Protein AF-A0A7S2KDI3-F1 (afdb_monomer)

Foldseek 3Di:
DDDDDDDPPPPPPPPDDDDDPPDDDDDDDDDDDPDPDPPVPPPPPPDDDDFDFDDQVCCVVCVVLVDDDPDPLSSLLCCFFPGPRDDFDDQPDPPVVRDQPEEAEAQAPVRLCVLLVCLLVCRPAAEYEYAHTFNPCCLPPDVLLVVLLVVLVVVLVCVVCVVVVVDDDDDDDPDPPDDDDDDDPPVDPPPDDDDDPVVVSVVSSSNSSSVCSNCRGPVVSVVSVYRYHYHD

Nearest PDB structures (foldseek):
  1grg-assembly1_A-2  TM=9.080E-01  e=4.996E-05  Homo sapiens
  1k4q-assembly1_A-2  TM=9.058E-01  e=6.021E-05  Homo sapiens
  1ebd-assembly1_B  TM=8.526E-01  e=8.218E-05  Geobacillus stearothermophilus
  5vdn-assembly1_B  TM=8.011E-01  e=9.307E-05  Yersinia pestis KIM10+
  1grt-assembly1_A  TM=7.446E-01  e=4.996E-05  Homo sapiens

Structure (mmCIF, N/CA/C/O backbone):
data_AF-A0A7S2KDI3-F1
#
_entry.id   AF-A0A7S2KDI3-F1
#
loop_
_atom_site.group_PDB
_atom_site.id
_atom_site.type_symbol
_atom_site.label_atom_id
_atom_site.label_alt_id
_atom_site.label_comp_id
_atom_site.label_asym_id
_atom_site.label_entity_id
_atom_site.label_seq_id
_atom_site.pdbx_PDB_ins_code
_atom_site.Cartn_x
_atom_site.Cartn_y
_atom_site.Cartn_z
_atom_site.occupancy
_atom_site.B_iso_or_equiv
_atom_site.auth_seq_id
_atom_site.auth_comp_id
_atom_site.auth_asym_id
_atom_site.auth_atom_id
_atom_site.pdbx_PDB_model_num
ATOM 1 N N . ALA A 1 1 ? 9.907 8.226 -72.924 1.00 36.00 1 ALA A N 1
ATOM 2 C CA . ALA A 1 1 ? 9.644 9.679 -72.857 1.00 36.00 1 ALA A CA 1
ATOM 3 C C . ALA A 1 1 ? 8.153 9.908 -73.103 1.00 36.00 1 ALA A C 1
ATOM 5 O O . ALA A 1 1 ? 7.629 9.186 -73.946 1.00 36.00 1 ALA A O 1
ATOM 6 N N . PRO A 1 2 ? 7.476 10.838 -72.406 1.00 41.31 2 PRO A N 1
ATOM 7 C CA . PRO A 1 2 ? 8.024 11.892 -71.556 1.00 41.31 2 PRO A CA 1
ATOM 8 C C . PRO A 1 2 ? 7.783 11.688 -70.049 1.00 41.31 2 PRO A C 1
ATOM 10 O O . PRO A 1 2 ? 6.982 10.868 -69.612 1.00 41.31 2 PRO A O 1
ATOM 13 N 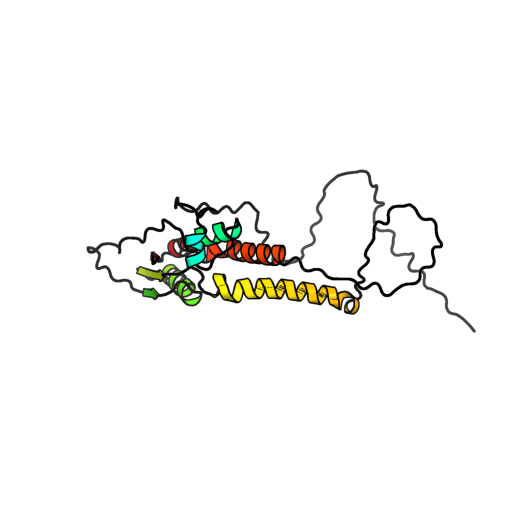N . THR A 1 3 ? 8.576 12.442 -69.301 1.00 39.59 3 THR A N 1
ATOM 14 C CA . THR A 1 3 ? 8.594 12.702 -67.863 1.00 39.59 3 THR A CA 1
ATOM 15 C C . THR A 1 3 ? 7.427 13.603 -67.449 1.00 39.59 3 THR A C 1
ATOM 17 O O . THR A 1 3 ? 7.040 14.485 -68.213 1.00 39.59 3 THR A O 1
ATOM 20 N N . ALA A 1 4 ? 6.898 13.411 -66.239 1.00 36.88 4 ALA A N 1
ATOM 21 C CA . ALA A 1 4 ? 6.039 14.387 -65.574 1.00 36.88 4 ALA A CA 1
ATOM 22 C C . ALA A 1 4 ? 6.696 14.780 -64.249 1.00 36.88 4 ALA A C 1
ATOM 24 O O . ALA A 1 4 ? 6.990 13.935 -63.403 1.00 36.88 4 ALA A O 1
ATOM 25 N N . ASP A 1 5 ? 6.988 16.070 -64.181 1.00 33.22 5 ASP A N 1
ATOM 26 C CA . ASP A 1 5 ? 7.818 16.765 -63.217 1.00 33.22 5 ASP A CA 1
ATOM 27 C C . ASP A 1 5 ? 7.245 16.819 -61.801 1.00 33.22 5 ASP A C 1
ATOM 29 O O . ASP A 1 5 ? 6.043 16.697 -61.556 1.00 33.22 5 ASP A O 1
ATOM 33 N N . GLY A 1 6 ? 8.170 17.039 -60.866 1.00 35.59 6 GLY A N 1
ATOM 34 C CA . GLY A 1 6 ? 7.920 17.201 -59.447 1.00 35.59 6 GLY A CA 1
ATOM 35 C C . GLY A 1 6 ? 6.972 18.353 -59.134 1.00 35.59 6 GLY A C 1
ATOM 36 O O . GLY A 1 6 ? 7.137 19.486 -59.584 1.00 35.59 6 GLY A O 1
ATOM 37 N N . MET A 1 7 ? 6.007 18.063 -58.268 1.00 30.69 7 MET A N 1
ATOM 38 C CA . MET A 1 7 ? 5.181 19.076 -57.640 1.00 30.69 7 MET A CA 1
ATOM 39 C C . MET A 1 7 ? 5.869 19.526 -56.348 1.00 30.69 7 MET A C 1
ATOM 41 O O . MET A 1 7 ? 5.791 18.888 -55.300 1.00 30.69 7 MET A O 1
ATOM 45 N N . HIS A 1 8 ? 6.599 20.631 -56.478 1.00 30.16 8 HIS A N 1
ATOM 46 C CA . HIS A 1 8 ? 7.145 21.444 -55.399 1.00 30.16 8 HIS A CA 1
ATOM 47 C C . HIS A 1 8 ? 6.020 21.843 -54.425 1.00 30.16 8 HIS A C 1
ATOM 49 O O . HIS A 1 8 ? 5.179 22.683 -54.741 1.00 30.16 8 HIS A O 1
ATOM 55 N N . ILE A 1 9 ? 6.007 21.284 -53.212 1.00 34.53 9 ILE A N 1
ATOM 56 C CA . ILE A 1 9 ? 5.174 21.790 -52.107 1.00 34.53 9 ILE A CA 1
ATOM 57 C C . ILE A 1 9 ? 5.933 22.956 -51.455 1.00 34.53 9 ILE A C 1
ATOM 59 O O . ILE A 1 9 ? 6.393 22.878 -50.322 1.00 34.53 9 ILE A O 1
ATOM 63 N N . SER A 1 10 ? 6.127 24.043 -52.203 1.00 32.19 10 SER A N 1
ATOM 64 C CA . SER A 1 10 ? 6.718 25.295 -51.706 1.00 32.19 10 SER A CA 1
ATOM 65 C C . SER A 1 10 ? 5.691 26.427 -51.609 1.00 32.19 10 SER A C 1
ATOM 67 O O . SER A 1 10 ? 6.047 27.597 -51.686 1.00 32.19 10 SER A O 1
ATOM 69 N N . SER A 1 11 ? 4.406 26.102 -51.432 1.00 34.84 11 SER A N 1
ATOM 70 C CA . SER A 1 11 ? 3.321 27.102 -51.428 1.00 34.84 11 SER A CA 1
ATOM 71 C C . SER A 1 11 ? 2.330 26.974 -50.264 1.00 34.84 11 SER A C 1
ATOM 73 O O . SER A 1 11 ? 1.245 27.539 -50.323 1.00 34.84 11 SER A O 1
ATOM 75 N N . LEU A 1 12 ? 2.699 26.283 -49.180 1.00 34.25 12 LEU A N 1
ATOM 76 C CA . LEU A 1 12 ? 1.903 26.215 -47.939 1.00 34.25 12 LEU A CA 1
ATOM 77 C C . LEU A 1 12 ? 2.704 26.636 -46.693 1.00 34.25 12 LEU A C 1
ATOM 79 O O . LEU A 1 12 ? 2.476 26.147 -45.593 1.00 34.25 12 LEU A O 1
ATOM 83 N N . LEU A 1 13 ? 3.659 27.554 -46.866 1.00 33.22 13 LEU A N 1
ATOM 84 C CA . LEU A 1 13 ? 4.587 28.002 -45.819 1.00 33.22 13 LEU A CA 1
ATOM 85 C C . LEU A 1 13 ? 4.630 29.534 -45.690 1.00 33.22 13 LEU A C 1
ATOM 87 O O . LEU A 1 13 ? 5.688 30.125 -45.516 1.00 33.22 13 LEU A O 1
ATOM 91 N N . SER A 1 14 ? 3.472 30.196 -45.773 1.00 34.06 14 SER A N 1
ATOM 92 C CA . SER A 1 14 ? 3.360 31.653 -45.585 1.00 34.06 14 SER A CA 1
ATOM 93 C C . SER A 1 14 ? 2.465 32.071 -44.412 1.00 34.06 14 SER A C 1
ATOM 95 O O . SER A 1 14 ? 1.956 33.187 -44.406 1.00 34.06 14 SER A O 1
ATOM 97 N N . LEU A 1 15 ? 2.261 31.204 -43.415 1.00 33.97 15 LEU A N 1
ATOM 98 C CA . LEU A 1 15 ? 1.413 31.500 -42.248 1.00 33.97 15 LEU A CA 1
ATOM 99 C C . LEU A 1 15 ? 2.030 31.072 -40.904 1.00 33.97 15 LEU A C 1
ATOM 101 O O . LEU A 1 15 ? 1.312 30.691 -39.988 1.00 33.97 15 LEU A O 1
ATOM 105 N N . PHE A 1 16 ? 3.354 31.183 -40.755 1.00 31.25 16 PHE A N 1
ATOM 106 C CA . PHE A 1 16 ? 3.989 31.150 -39.432 1.00 31.25 16 PHE A CA 1
ATOM 107 C C . PHE A 1 16 ? 5.043 32.259 -39.294 1.00 31.25 16 PHE A C 1
ATOM 109 O O . PHE A 1 16 ? 5.832 32.466 -40.218 1.00 31.25 16 PHE A O 1
ATOM 116 N N . PRO A 1 17 ? 5.039 33.007 -38.175 1.00 33.72 17 PRO A N 1
ATOM 117 C CA . PRO A 1 17 ? 5.915 34.152 -37.973 1.00 33.72 17 PRO A CA 1
ATOM 118 C C . PRO A 1 17 ? 7.378 33.719 -37.825 1.00 33.72 17 PRO A C 1
ATOM 120 O O . PRO A 1 17 ? 7.692 32.698 -37.215 1.00 33.72 17 PRO A O 1
ATOM 123 N N . THR A 1 18 ? 8.279 34.535 -38.369 1.00 34.03 18 THR A N 1
ATOM 124 C CA . THR A 1 18 ? 9.731 34.430 -38.197 1.00 34.03 18 THR A CA 1
ATOM 125 C C . THR A 1 18 ? 10.102 34.442 -36.714 1.00 34.03 18 THR A C 1
ATOM 127 O O . THR A 1 18 ? 9.869 35.429 -36.016 1.00 34.03 18 THR A O 1
ATOM 130 N N . PHE A 1 19 ? 10.696 33.347 -36.242 1.00 33.72 19 PHE A N 1
ATOM 131 C CA . PHE A 1 19 ? 11.194 33.200 -34.879 1.00 33.72 19 PHE A CA 1
ATOM 132 C C . PHE A 1 19 ? 12.503 33.986 -34.708 1.00 33.72 19 PHE A C 1
ATOM 134 O O . PHE A 1 19 ? 13.523 33.660 -35.313 1.00 33.72 19 PHE A O 1
ATOM 141 N N . ASN A 1 20 ? 12.455 35.038 -33.890 1.00 36.94 20 ASN A N 1
ATOM 142 C CA . ASN A 1 20 ? 13.613 35.793 -33.418 1.00 36.94 20 ASN A CA 1
ATOM 143 C C . ASN A 1 20 ? 14.120 35.140 -32.114 1.00 36.94 20 ASN A C 1
ATOM 145 O O . ASN A 1 20 ? 13.361 35.088 -31.147 1.00 36.94 20 ASN A O 1
ATOM 149 N N . PRO A 1 21 ? 15.368 34.647 -32.039 1.00 37.66 21 PRO A N 1
ATOM 150 C CA . PRO A 1 21 ? 15.826 33.840 -30.908 1.00 37.66 21 PRO A CA 1
ATOM 151 C C . PRO A 1 21 ? 16.164 34.626 -29.625 1.00 37.66 21 PRO A C 1
ATOM 153 O O . PRO A 1 21 ? 16.734 34.037 -28.711 1.00 37.66 21 PRO A O 1
ATOM 156 N N . ASN A 1 22 ? 15.829 35.919 -29.507 1.00 35.00 22 ASN A N 1
ATOM 157 C CA . ASN A 1 22 ? 16.292 36.761 -28.389 1.00 35.00 22 ASN A CA 1
ATOM 158 C C . ASN A 1 22 ? 15.220 37.373 -27.469 1.00 35.00 22 ASN A C 1
ATOM 160 O O . ASN A 1 22 ? 15.529 38.282 -26.701 1.00 35.00 22 ASN A O 1
ATOM 164 N N . THR A 1 23 ? 13.989 36.862 -27.450 1.00 35.62 23 THR A N 1
ATOM 165 C CA . THR A 1 23 ? 12.975 37.316 -26.480 1.00 35.62 23 THR A CA 1
ATOM 166 C C . THR A 1 23 ? 12.451 36.158 -25.637 1.00 35.62 23 THR A C 1
ATOM 168 O O . THR A 1 23 ? 11.671 35.328 -26.098 1.00 35.62 23 THR A O 1
ATOM 171 N N . ARG A 1 24 ? 12.891 36.115 -24.373 1.00 39.34 24 ARG A N 1
ATOM 172 C CA . ARG A 1 24 ? 12.238 35.366 -23.293 1.00 39.34 24 ARG A CA 1
ATOM 173 C C . ARG A 1 24 ? 10.893 36.027 -23.008 1.00 39.34 24 ARG A C 1
ATOM 175 O O . ARG A 1 24 ? 10.854 37.004 -22.272 1.00 39.34 24 ARG A O 1
ATOM 182 N N . GLU A 1 25 ? 9.811 35.478 -23.541 1.00 27.08 25 GLU A N 1
ATOM 183 C CA . GLU A 1 25 ? 8.483 35.726 -22.988 1.00 27.08 25 GLU A CA 1
ATOM 184 C C . GLU A 1 25 ? 7.576 34.510 -23.174 1.00 27.08 25 GLU A C 1
ATOM 186 O O . GLU A 1 25 ? 7.489 33.901 -24.239 1.00 27.08 25 GLU A O 1
ATOM 191 N N . VAL A 1 26 ? 6.962 34.130 -22.060 1.00 39.41 26 VAL A N 1
ATOM 192 C CA . VAL A 1 26 ? 6.037 33.017 -21.894 1.00 39.41 26 VAL A CA 1
ATOM 193 C C . VAL A 1 26 ? 4.658 33.506 -22.310 1.00 39.41 26 VAL A C 1
ATOM 195 O O . VAL A 1 26 ? 4.116 34.371 -21.633 1.00 39.41 26 VAL A O 1
ATOM 198 N N . TYR A 1 27 ? 4.058 32.924 -23.349 1.00 26.59 27 TYR A N 1
ATOM 199 C CA . TYR A 1 27 ? 2.610 33.012 -23.545 1.00 26.59 27 TYR A CA 1
ATOM 200 C C . TYR A 1 27 ? 2.026 31.672 -23.978 1.00 26.59 27 TYR A C 1
ATOM 202 O O . TYR A 1 27 ? 2.412 31.078 -24.985 1.00 26.59 27 TYR A O 1
ATOM 210 N N . GLY A 1 28 ? 1.099 31.197 -23.147 1.00 35.81 28 GLY A N 1
ATOM 211 C CA . GLY A 1 28 ? 0.336 29.982 -23.350 1.00 35.81 28 GLY A CA 1
ATOM 212 C C . GLY A 1 28 ? -0.626 30.093 -24.524 1.00 35.81 28 GLY A C 1
ATOM 213 O O . GLY A 1 28 ? -1.174 31.151 -24.825 1.00 35.81 28 GLY A O 1
ATOM 214 N N . THR A 1 29 ? -0.864 28.953 -25.158 1.00 28.20 29 THR A N 1
ATOM 215 C CA . THR A 1 29 ? -1.978 28.751 -26.078 1.00 28.20 29 THR A CA 1
ATOM 216 C C . THR A 1 29 ? -2.676 27.456 -25.691 1.00 28.20 29 THR A C 1
ATOM 218 O O . THR A 1 29 ? -2.083 26.383 -25.609 1.00 28.20 29 THR A O 1
ATOM 221 N N . SER A 1 30 ? -3.955 27.605 -25.366 1.00 36.94 30 SER A N 1
ATOM 222 C CA . SER A 1 30 ? -4.893 26.555 -25.007 1.00 36.94 30 SER A CA 1
ATOM 223 C C . SER A 1 30 ? -5.156 25.644 -26.203 1.00 36.94 30 SER A C 1
ATOM 225 O O . SER A 1 30 ? -5.840 26.039 -27.145 1.00 36.94 30 SER A O 1
ATOM 227 N N . ALA A 1 31 ? -4.657 24.415 -26.136 1.00 29.14 31 ALA A N 1
ATOM 228 C CA . ALA A 1 31 ? -5.125 23.308 -26.955 1.00 29.14 31 ALA A CA 1
ATOM 229 C C . ALA A 1 31 ? -5.703 22.246 -26.016 1.00 29.14 31 ALA A C 1
ATOM 231 O O . ALA A 1 31 ? -4.984 21.590 -25.264 1.00 29.14 31 ALA A O 1
ATOM 232 N N . SER A 1 32 ? -7.029 22.133 -26.032 1.00 31.45 32 SER A N 1
ATOM 233 C CA . SER A 1 32 ? -7.810 21.150 -25.290 1.00 31.45 32 SER A CA 1
ATOM 234 C C . SER A 1 32 ? -7.491 19.736 -25.776 1.00 31.45 32 SER A C 1
ATOM 236 O O . SER A 1 32 ? -8.170 19.187 -26.638 1.00 31.45 32 SER A O 1
ATOM 238 N N . ALA A 1 33 ? -6.459 19.130 -25.201 1.00 27.98 33 ALA A N 1
ATOM 239 C CA . ALA A 1 33 ? -6.351 17.687 -25.124 1.00 27.98 33 ALA A CA 1
ATOM 240 C C . ALA A 1 33 ? -7.023 17.262 -23.816 1.00 27.98 33 ALA A C 1
ATOM 242 O O . ALA A 1 33 ? -6.599 17.666 -22.734 1.00 27.98 33 ALA A O 1
ATOM 243 N N . ILE A 1 34 ? -8.076 16.448 -23.915 1.00 29.62 34 ILE A N 1
ATOM 244 C CA . ILE A 1 34 ? -8.618 15.687 -22.786 1.00 29.62 34 ILE A CA 1
ATOM 245 C C . ILE A 1 34 ? -7.561 14.633 -22.430 1.00 29.62 34 ILE A C 1
ATOM 247 O O . ILE A 1 34 ? -7.642 13.464 -22.790 1.00 29.62 34 ILE A O 1
ATOM 251 N N . VAL A 1 35 ? -6.498 15.087 -21.777 1.00 28.22 35 VAL A N 1
ATOM 252 C CA . VAL A 1 35 ? -5.619 14.261 -20.971 1.00 28.22 35 VAL A CA 1
ATOM 253 C C . VAL A 1 35 ? -6.234 14.349 -19.588 1.00 28.22 35 VAL A C 1
ATOM 255 O O . VAL A 1 35 ? -6.290 15.426 -19.002 1.00 28.22 35 VAL A O 1
ATOM 258 N N . CYS A 1 36 ? -6.733 13.227 -19.076 1.00 25.53 36 CYS A N 1
ATOM 259 C CA . CYS A 1 36 ? -7.040 13.074 -17.659 1.00 25.53 36 CYS A CA 1
ATOM 260 C C . CYS A 1 36 ? -5.710 13.135 -16.887 1.00 25.53 36 CYS A C 1
ATOM 262 O O . CYS A 1 36 ? -5.155 12.121 -16.470 1.00 25.53 36 CYS A O 1
ATOM 264 N N . GLY A 1 37 ? -5.146 14.337 -16.811 1.00 26.61 37 GLY A N 1
ATOM 265 C CA . GLY A 1 37 ? -3.990 14.680 -16.020 1.00 26.61 37 GLY A CA 1
ATOM 266 C C . GLY A 1 37 ? -4.480 14.923 -14.610 1.00 26.61 37 GLY A C 1
ATOM 267 O O . GLY A 1 37 ? -4.925 16.016 -14.287 1.00 26.61 37 GLY A O 1
ATOM 268 N N . MET A 1 38 ? -4.372 13.905 -13.763 1.00 26.80 38 MET A N 1
ATOM 269 C CA . MET A 1 38 ? -4.068 14.180 -12.366 1.00 26.80 38 MET A CA 1
ATOM 270 C C . MET A 1 38 ? -2.649 14.756 -12.355 1.00 26.80 38 MET A C 1
ATOM 272 O O . MET A 1 38 ? -1.666 14.022 -12.262 1.00 26.80 38 MET A O 1
ATOM 276 N N . THR A 1 39 ? -2.530 16.067 -12.563 1.00 26.05 39 THR A N 1
ATOM 277 C CA . THR A 1 39 ? -1.370 16.811 -12.088 1.00 26.05 39 THR A CA 1
ATOM 278 C C . THR A 1 39 ? -1.478 16.778 -10.575 1.00 26.05 39 THR A C 1
ATOM 280 O O . THR A 1 39 ? -2.284 17.491 -9.990 1.00 26.05 39 THR A O 1
ATOM 283 N N . VAL A 1 40 ? -0.753 15.848 -9.963 1.00 33.53 40 VAL A N 1
ATOM 284 C CA . VAL A 1 40 ? -0.546 15.851 -8.519 1.00 33.53 40 VAL A CA 1
ATOM 285 C C . VAL A 1 40 ? 0.366 17.044 -8.266 1.00 33.53 40 VAL A C 1
ATOM 287 O O . VAL A 1 40 ? 1.541 17.003 -8.632 1.00 33.53 40 VAL A O 1
ATOM 290 N N . ASP A 1 41 ? -0.205 18.139 -7.772 1.00 27.59 41 ASP A N 1
ATOM 291 C CA . ASP A 1 41 ? 0.572 19.262 -7.271 1.00 27.59 41 ASP A CA 1
ATOM 292 C C . ASP A 1 41 ? 1.502 18.734 -6.166 1.00 27.59 41 ASP A C 1
ATOM 294 O O . ASP A 1 41 ? 1.060 18.055 -5.240 1.00 27.59 41 ASP A O 1
ATOM 298 N N . ASP A 1 42 ? 2.796 19.064 -6.231 1.00 36.88 42 ASP A N 1
ATOM 299 C CA . ASP A 1 42 ? 3.831 18.716 -5.229 1.00 36.88 42 ASP A CA 1
ATOM 300 C C . ASP A 1 42 ? 3.579 19.382 -3.844 1.00 36.88 42 ASP A C 1
ATOM 302 O O . ASP A 1 42 ? 4.485 19.523 -3.024 1.00 36.88 42 ASP A O 1
ATOM 306 N N . LYS A 1 43 ? 2.348 19.839 -3.575 1.00 28.98 43 LYS A N 1
ATOM 307 C CA . LYS A 1 43 ? 1.932 20.570 -2.371 1.00 28.98 43 LYS A CA 1
ATOM 308 C C . LYS A 1 43 ? 0.814 19.905 -1.571 1.00 28.98 43 LYS A C 1
ATOM 310 O O . LYS A 1 43 ? 0.457 20.443 -0.524 1.00 28.98 43 LYS A O 1
ATOM 315 N N . ASP A 1 44 ? 0.327 18.735 -1.979 1.00 35.25 44 ASP A N 1
ATOM 316 C CA . ASP A 1 44 ? -0.621 17.956 -1.173 1.00 35.25 44 ASP A CA 1
ATOM 317 C C . ASP A 1 44 ? 0.110 17.207 -0.048 1.00 35.25 44 ASP A C 1
ATOM 319 O O . ASP A 1 44 ? 0.102 15.979 0.057 1.00 35.25 44 ASP A O 1
ATOM 323 N N . THR A 1 45 ? 0.773 17.965 0.825 1.00 36.91 45 THR A N 1
ATOM 324 C CA . THR A 1 45 ? 1.244 17.471 2.114 1.00 36.91 45 THR A CA 1
ATOM 325 C C . THR A 1 45 ? 0.013 17.326 3.002 1.00 36.91 45 THR A C 1
ATOM 327 O O . THR A 1 45 ? -0.336 18.234 3.756 1.00 36.91 45 THR A O 1
ATOM 330 N N . PHE A 1 46 ? -0.690 16.199 2.872 1.00 36.78 46 PHE A N 1
ATOM 331 C CA . PHE A 1 46 ? -1.754 15.822 3.797 1.00 36.78 46 PHE A CA 1
ATOM 332 C C . PHE A 1 46 ? -1.165 15.794 5.212 1.00 36.78 46 PHE A C 1
ATOM 334 O O . PHE A 1 46 ? -0.299 14.980 5.544 1.00 36.78 46 PHE A O 1
ATOM 341 N N . ALA A 1 47 ? -1.569 16.771 6.020 1.00 33.28 47 ALA A N 1
ATOM 342 C CA . ALA A 1 47 ? -1.126 16.922 7.391 1.00 33.28 47 ALA A CA 1
ATOM 343 C C . ALA A 1 47 ? -1.823 15.862 8.250 1.00 33.28 47 ALA A C 1
ATOM 345 O O . ALA A 1 47 ? -2.928 16.087 8.734 1.00 33.28 47 ALA A O 1
ATOM 346 N N . SER A 1 48 ? -1.168 14.712 8.427 1.00 40.72 48 SER A N 1
ATOM 347 C CA . SER A 1 48 ? -1.639 13.677 9.346 1.00 40.72 48 SER A CA 1
ATOM 348 C C . SER A 1 48 ? -1.701 14.247 10.767 1.00 40.72 48 SER A C 1
ATOM 350 O O . SER A 1 48 ? -0.788 14.950 11.222 1.00 40.72 48 SER A O 1
ATOM 352 N N . LYS A 1 49 ? -2.786 13.934 11.484 1.00 43.56 49 LYS A N 1
ATOM 353 C CA . LYS A 1 49 ? -2.873 14.142 12.935 1.00 43.56 49 LYS A CA 1
ATOM 354 C C . LYS A 1 49 ? -1.637 13.528 13.598 1.00 43.56 49 LYS A C 1
ATOM 356 O O . LYS A 1 49 ? -1.214 12.433 13.243 1.00 43.56 49 LYS A O 1
ATOM 361 N N . THR A 1 50 ? -1.070 14.280 14.532 1.00 44.62 50 THR A N 1
ATOM 362 C CA . THR A 1 50 ? 0.212 14.129 15.234 1.00 44.62 50 THR A CA 1
ATOM 363 C C . THR A 1 50 ? 0.473 12.718 15.799 1.00 44.62 50 THR A C 1
ATOM 365 O O . THR A 1 50 ? 0.350 12.488 16.998 1.00 44.62 50 THR A O 1
ATOM 368 N N . ALA A 1 51 ? 0.846 11.767 14.944 1.00 57.25 51 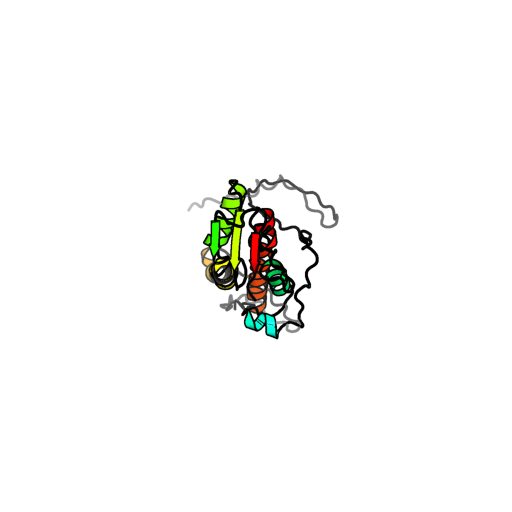ALA A N 1
ATOM 369 C CA . ALA A 1 51 ? 1.419 10.473 15.317 1.00 57.25 51 ALA A CA 1
ATOM 370 C C . ALA A 1 51 ? 2.944 10.531 15.132 1.00 57.25 51 ALA A C 1
ATOM 372 O O . ALA A 1 51 ? 3.418 11.266 14.256 1.00 57.25 51 ALA A O 1
ATOM 373 N N . ALA A 1 52 ? 3.730 9.787 15.926 1.00 69.50 52 ALA A N 1
ATOM 374 C CA . ALA A 1 52 ? 5.145 9.622 15.600 1.00 69.50 52 ALA A CA 1
ATOM 375 C C . ALA A 1 52 ? 5.273 9.072 14.180 1.00 69.50 52 ALA A C 1
ATOM 377 O O . ALA A 1 52 ? 4.641 8.075 13.816 1.00 69.50 52 ALA A O 1
ATOM 378 N N . LYS A 1 53 ? 6.083 9.770 13.389 1.00 84.12 53 LYS A N 1
ATOM 379 C CA . LYS A 1 53 ? 6.341 9.416 12.003 1.00 84.12 53 LYS A CA 1
ATOM 380 C C . LYS A 1 53 ? 7.394 8.329 11.932 1.00 84.12 53 LYS A C 1
ATOM 382 O O . LYS A 1 53 ? 8.280 8.255 12.784 1.00 84.12 53 LYS A O 1
ATOM 387 N N . TRP A 1 54 ? 7.298 7.512 10.898 1.00 90.56 54 TRP A N 1
ATOM 388 C CA . TRP A 1 54 ? 8.384 6.635 10.506 1.00 90.56 54 TRP A CA 1
ATOM 389 C C . TRP A 1 54 ? 9.614 7.467 10.111 1.00 90.56 54 TRP A C 1
ATOM 391 O O . TRP A 1 54 ? 9.503 8.525 9.490 1.00 90.56 54 TRP A O 1
ATOM 401 N N . SER A 1 55 ? 10.798 6.983 10.464 1.00 89.94 55 SER A N 1
ATOM 402 C CA . SER A 1 55 ? 12.084 7.552 10.062 1.00 89.94 55 SER A CA 1
ATOM 403 C C . SER A 1 55 ? 13.026 6.471 9.543 1.00 89.94 55 SER A C 1
ATOM 405 O O . SER A 1 55 ? 12.819 5.279 9.753 1.00 89.94 55 SER A O 1
ATOM 407 N N . ASP A 1 56 ? 14.089 6.884 8.860 1.00 87.12 56 ASP A N 1
ATOM 408 C CA . ASP A 1 56 ? 15.141 6.008 8.326 1.00 87.12 56 ASP A CA 1
ATOM 409 C C . ASP A 1 56 ? 15.788 5.085 9.384 1.00 87.12 56 ASP A C 1
ATOM 411 O O . ASP A 1 56 ? 16.195 3.958 9.080 1.00 87.12 56 ASP A O 1
ATOM 415 N N . SER A 1 57 ? 15.805 5.514 10.648 1.00 87.81 57 SER A N 1
ATOM 416 C CA . SER A 1 57 ? 16.244 4.724 11.804 1.00 87.81 57 SER A CA 1
ATOM 417 C C . SER A 1 57 ? 15.408 3.466 12.073 1.00 87.81 57 SER A C 1
ATOM 419 O O . SER A 1 57 ? 15.895 2.533 12.707 1.00 87.81 57 SER A O 1
ATOM 421 N N . ASP A 1 58 ? 14.174 3.394 11.574 1.00 89.75 58 ASP A N 1
ATOM 422 C CA . ASP A 1 58 ? 13.180 2.371 11.939 1.00 89.75 58 ASP A CA 1
ATOM 423 C C . ASP A 1 58 ? 13.250 1.104 11.085 1.00 89.75 58 ASP A C 1
ATOM 425 O O . ASP A 1 58 ? 12.273 0.376 10.889 1.00 89.75 58 ASP A O 1
ATOM 429 N N . THR A 1 59 ? 14.438 0.850 10.550 1.00 87.50 59 THR A N 1
ATOM 430 C CA . THR A 1 59 ? 14.715 -0.188 9.562 1.00 87.50 59 THR A CA 1
ATOM 431 C C . THR A 1 59 ? 14.231 -1.569 9.999 1.00 87.50 59 THR A C 1
ATOM 433 O O . THR A 1 59 ? 13.666 -2.304 9.190 1.00 87.50 59 THR A O 1
ATOM 436 N N . GLU A 1 60 ? 14.439 -1.939 11.261 1.00 89.25 60 GLU A N 1
ATOM 437 C CA . GLU A 1 60 ? 14.103 -3.281 11.744 1.00 89.25 60 GLU A CA 1
ATOM 438 C C . GLU A 1 60 ? 12.588 -3.500 11.844 1.00 89.25 60 GLU A C 1
ATOM 440 O O . GLU A 1 60 ? 12.080 -4.542 11.434 1.00 89.25 60 GLU A O 1
ATOM 445 N N . ASP A 1 61 ? 11.844 -2.498 12.311 1.00 89.25 61 ASP A N 1
ATOM 446 C CA . ASP A 1 61 ? 10.385 -2.582 12.392 1.00 89.25 61 ASP A CA 1
ATOM 447 C C . ASP A 1 61 ? 9.746 -2.560 10.999 1.00 89.25 61 ASP A C 1
ATOM 449 O O . ASP A 1 61 ? 8.831 -3.335 10.719 1.00 89.25 61 ASP A O 1
ATOM 453 N N . ALA A 1 62 ? 10.290 -1.760 10.079 1.00 89.81 62 ALA A N 1
ATOM 454 C CA . ALA A 1 62 ? 9.841 -1.749 8.690 1.00 89.81 62 ALA A CA 1
ATOM 455 C C . ALA A 1 62 ? 10.108 -3.091 7.982 1.00 89.81 62 ALA A C 1
ATOM 457 O O . ALA A 1 62 ? 9.280 -3.559 7.196 1.00 89.81 62 ALA A O 1
ATOM 458 N N . ARG A 1 63 ? 11.222 -3.767 8.305 1.00 90.12 63 ARG A N 1
ATOM 459 C CA . ARG A 1 63 ? 11.538 -5.109 7.788 1.00 90.12 63 ARG A CA 1
ATOM 460 C C . ARG A 1 63 ? 10.553 -6.172 8.256 1.00 90.12 63 ARG A C 1
ATOM 462 O O . ARG A 1 63 ? 10.202 -7.028 7.447 1.00 90.12 63 ARG A O 1
ATOM 469 N N . LYS A 1 64 ? 10.056 -6.100 9.495 1.00 90.50 64 LYS A N 1
ATOM 470 C CA . LYS A 1 64 ? 8.980 -6.993 9.976 1.00 90.50 64 LYS A CA 1
ATOM 471 C C . LYS A 1 64 ? 7.708 -6.837 9.139 1.00 90.50 64 LYS A C 1
ATOM 473 O O . LYS A 1 64 ? 7.030 -7.819 8.861 1.00 90.50 64 LYS A O 1
ATOM 478 N N . LEU A 1 65 ? 7.440 -5.622 8.660 1.00 90.12 65 LEU A N 1
ATOM 479 C CA . LEU A 1 65 ? 6.337 -5.310 7.745 1.00 90.12 65 LEU A CA 1
ATOM 480 C C . LEU A 1 65 ? 6.677 -5.560 6.263 1.00 90.12 65 LEU A C 1
ATOM 482 O O . LEU A 1 65 ? 5.879 -5.247 5.383 1.00 90.12 65 LEU A O 1
ATOM 486 N N . THR A 1 66 ? 7.848 -6.134 5.961 1.00 92.00 66 THR A N 1
ATOM 487 C CA . THR A 1 66 ? 8.340 -6.392 4.594 1.00 92.00 66 THR A CA 1
ATOM 488 C C . THR A 1 66 ? 8.474 -5.115 3.740 1.00 92.00 66 THR A C 1
ATOM 490 O O . THR A 1 66 ? 8.441 -5.158 2.509 1.00 92.00 66 THR A O 1
ATOM 493 N N . ILE A 1 67 ? 8.663 -3.950 4.369 1.00 93.31 67 ILE A N 1
ATOM 494 C CA . ILE A 1 67 ? 8.881 -2.670 3.685 1.00 93.31 67 ILE A CA 1
ATOM 495 C C . ILE A 1 67 ? 10.351 -2.264 3.804 1.00 93.31 67 ILE A C 1
ATOM 497 O O . ILE A 1 67 ? 10.850 -1.924 4.871 1.00 93.31 67 ILE A O 1
ATOM 501 N N . TRP A 1 68 ? 11.057 -2.300 2.674 1.00 90.88 68 TRP A N 1
ATOM 502 C CA . TRP A 1 68 ? 12.460 -1.901 2.553 1.00 90.88 68 TRP A CA 1
ATOM 503 C C . TRP A 1 68 ? 12.754 -1.451 1.110 1.00 90.88 68 TRP A C 1
ATOM 505 O O . TRP A 1 68 ? 12.174 -2.024 0.179 1.00 90.88 68 TRP A O 1
ATOM 515 N N . PRO A 1 69 ? 13.639 -0.464 0.862 1.00 93.88 69 PRO A N 1
ATOM 516 C CA . PRO A 1 69 ? 14.344 0.408 1.817 1.00 93.88 69 PRO A CA 1
ATOM 517 C C . PRO A 1 69 ? 13.441 1.475 2.448 1.00 93.88 69 PRO A C 1
ATOM 519 O O . PRO A 1 69 ? 12.388 1.774 1.896 1.00 93.88 69 PRO A O 1
ATOM 522 N N . LEU A 1 70 ? 13.846 2.068 3.574 1.00 91.94 70 LEU A N 1
ATOM 523 C CA . LEU A 1 70 ? 13.172 3.245 4.144 1.00 91.94 70 LEU A CA 1
ATOM 524 C C . LEU A 1 70 ? 13.654 4.528 3.460 1.00 91.94 70 LEU A C 1
ATOM 526 O O . LEU A 1 70 ? 14.436 5.295 4.011 1.00 91.94 70 LEU A O 1
ATOM 530 N N . ASP A 1 71 ? 13.209 4.724 2.223 1.00 93.19 71 ASP A N 1
ATOM 531 C CA . ASP A 1 71 ? 13.297 6.017 1.552 1.00 93.19 71 ASP A CA 1
ATOM 532 C C . ASP A 1 71 ? 12.055 6.877 1.835 1.00 93.19 71 ASP A C 1
ATOM 534 O O . ASP A 1 71 ? 11.094 6.422 2.459 1.00 93.19 71 ASP A O 1
ATOM 538 N N . GLU A 1 72 ? 12.065 8.122 1.354 1.00 94.12 72 GLU A N 1
ATOM 539 C CA . GLU A 1 72 ? 10.980 9.093 1.561 1.00 94.12 72 GLU A CA 1
ATOM 540 C C . GLU A 1 72 ? 9.587 8.531 1.215 1.00 94.12 72 GLU A C 1
ATOM 542 O O . GLU A 1 72 ? 8.619 8.763 1.938 1.00 94.12 72 GLU A O 1
ATOM 547 N N . TYR A 1 73 ? 9.487 7.724 0.155 1.00 96.62 73 TYR A N 1
ATOM 548 C CA . TYR A 1 73 ? 8.216 7.177 -0.316 1.00 96.62 73 TYR A CA 1
ATOM 549 C C . TYR A 1 73 ? 7.711 6.030 0.555 1.00 96.62 73 TYR A C 1
ATOM 551 O O . TYR A 1 73 ? 6.515 5.947 0.828 1.00 96.62 73 TYR A O 1
ATOM 559 N N . ASN A 1 74 ? 8.592 5.128 0.991 1.00 96.06 74 ASN A N 1
ATOM 560 C CA . ASN A 1 74 ? 8.185 4.055 1.894 1.00 96.06 74 ASN A CA 1
ATOM 561 C C . ASN A 1 74 ? 7.868 4.584 3.302 1.00 96.06 74 ASN A C 1
ATOM 563 O O . ASN A 1 74 ? 6.960 4.052 3.935 1.00 96.06 74 ASN A O 1
ATOM 567 N N . ILE A 1 75 ? 8.543 5.645 3.758 1.00 95.25 75 ILE A N 1
ATOM 568 C CA . ILE A 1 75 ? 8.178 6.362 4.990 1.00 95.25 75 ILE A CA 1
ATOM 569 C C . ILE A 1 75 ? 6.771 6.953 4.853 1.00 95.25 75 ILE A C 1
ATOM 571 O O . ILE A 1 75 ? 5.902 6.651 5.666 1.00 95.25 75 ILE A O 1
ATOM 575 N N . GLN A 1 76 ? 6.507 7.702 3.777 1.00 94.88 76 GLN A N 1
ATOM 576 C CA . GLN A 1 76 ? 5.187 8.286 3.518 1.00 94.88 76 GLN A CA 1
ATOM 577 C C . GLN A 1 76 ? 4.084 7.222 3.418 1.00 94.88 76 GLN A C 1
ATOM 579 O O . GLN A 1 76 ? 2.975 7.418 3.913 1.00 94.88 76 GLN A O 1
ATOM 584 N N . LEU A 1 77 ? 4.377 6.088 2.779 1.00 96.12 77 LEU A N 1
ATOM 585 C CA . LEU A 1 77 ? 3.467 4.951 2.731 1.00 96.12 77 LEU A CA 1
ATOM 586 C C . LEU A 1 77 ? 3.138 4.458 4.145 1.00 96.12 77 LEU A C 1
ATOM 588 O O . LEU A 1 77 ? 1.962 4.328 4.473 1.00 96.12 77 LEU A O 1
ATOM 592 N N . LEU A 1 78 ? 4.157 4.163 4.955 1.00 95.06 78 LEU A N 1
ATOM 593 C CA . LEU A 1 78 ? 3.989 3.599 6.294 1.00 95.06 78 LEU A CA 1
ATOM 594 C C . LEU A 1 78 ? 3.258 4.559 7.239 1.00 95.06 78 LEU A C 1
ATOM 596 O O . LEU A 1 78 ? 2.380 4.114 7.977 1.00 95.06 78 LEU A O 1
ATOM 600 N N . ASP A 1 79 ? 3.536 5.861 7.152 1.00 94.19 79 ASP A N 1
ATOM 601 C CA . ASP A 1 79 ? 2.807 6.902 7.887 1.00 94.19 79 ASP A CA 1
ATOM 602 C C . ASP A 1 79 ? 1.297 6.872 7.594 1.00 94.19 79 ASP A C 1
ATOM 604 O O . ASP A 1 79 ? 0.495 7.146 8.483 1.00 94.19 79 ASP A O 1
ATOM 608 N N . ALA A 1 80 ? 0.892 6.511 6.373 1.00 93.44 80 ALA A N 1
ATOM 609 C CA . ALA A 1 80 ? -0.515 6.439 5.984 1.00 93.44 80 ALA A CA 1
ATOM 610 C C . ALA A 1 80 ? -1.173 5.087 6.319 1.00 93.44 80 ALA A C 1
ATOM 612 O O . ALA A 1 80 ? -2.327 5.041 6.756 1.00 93.44 80 ALA A O 1
ATOM 613 N N . VAL A 1 81 ? -0.476 3.973 6.071 1.00 94.69 81 VAL A N 1
ATOM 614 C CA . VAL A 1 81 ? -1.090 2.630 6.088 1.00 94.69 81 VAL A CA 1
ATOM 615 C C . VAL A 1 81 ? -0.822 1.832 7.357 1.00 94.69 81 VAL A C 1
ATOM 617 O O . VAL A 1 81 ? -1.467 0.805 7.561 1.00 94.69 81 VAL A O 1
ATOM 620 N N . HIS A 1 82 ? 0.146 2.255 8.170 1.00 93.62 82 HIS A N 1
ATOM 621 C CA . HIS A 1 82 ? 0.472 1.6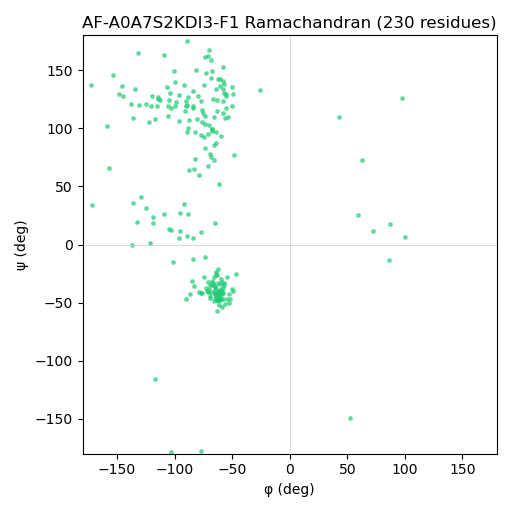23 9.443 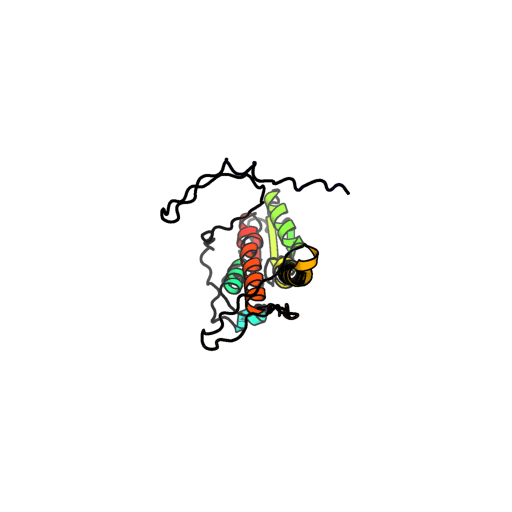1.00 93.62 82 HIS A CA 1
ATOM 622 C C . HIS A 1 82 ? 1.194 2.605 10.391 1.00 93.62 82 HIS A C 1
ATOM 624 O O . HIS A 1 82 ? 2.380 2.414 10.703 1.00 93.62 82 HIS A O 1
ATOM 630 N N . PRO A 1 83 ? 0.520 3.682 10.846 1.00 91.62 83 PRO A N 1
ATOM 631 C CA . PRO A 1 83 ? 1.134 4.649 11.749 1.00 91.62 83 PRO A CA 1
ATOM 632 C C . PRO A 1 83 ? 1.637 3.968 13.032 1.00 91.62 83 PRO A C 1
ATOM 634 O O . PRO A 1 83 ? 0.957 3.109 13.604 1.00 91.62 83 PRO A O 1
ATOM 637 N N . LYS A 1 84 ? 2.828 4.357 13.500 1.00 86.88 84 LYS A N 1
ATOM 638 C CA . LYS A 1 84 ? 3.481 3.744 14.671 1.00 86.88 84 LYS A CA 1
ATOM 639 C C . LYS A 1 84 ? 2.678 3.916 15.952 1.00 86.88 84 LYS A C 1
ATOM 641 O O . LYS A 1 84 ? 2.411 2.951 16.664 1.00 86.88 84 LYS A O 1
ATOM 646 N N . ASP A 1 85 ? 2.250 5.146 16.195 1.00 84.00 85 ASP A N 1
ATOM 647 C CA . ASP A 1 85 ? 1.529 5.527 17.407 1.00 84.00 85 ASP A CA 1
ATOM 648 C C . ASP A 1 85 ? 0.014 5.497 17.207 1.00 84.00 85 ASP A C 1
ATOM 650 O O . ASP A 1 85 ? -0.724 6.229 17.869 1.00 84.00 85 ASP A O 1
ATOM 654 N N . TYR A 1 86 ? -0.479 4.668 16.282 1.00 86.88 86 TYR A N 1
ATOM 655 C CA . TYR A 1 86 ? -1.914 4.533 16.103 1.00 86.88 86 TYR A CA 1
ATOM 656 C C . TYR A 1 86 ? -2.543 3.955 17.381 1.00 86.88 86 TYR A C 1
ATOM 658 O O . T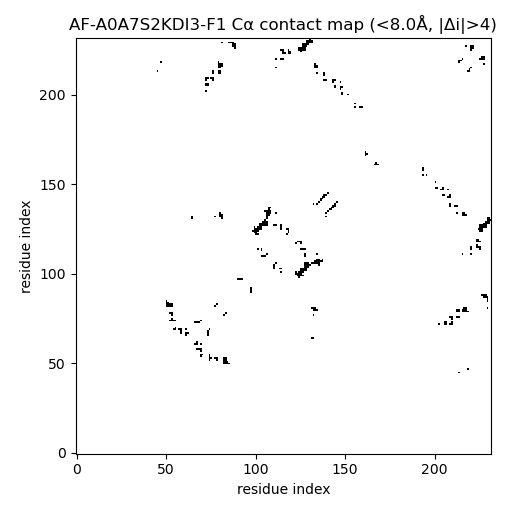YR A 1 86 ? -2.271 2.820 17.793 1.00 86.88 86 TYR A O 1
ATOM 666 N N . VAL A 1 87 ? -3.377 4.763 18.037 1.00 85.75 87 VAL A N 1
ATOM 667 C CA . VAL A 1 87 ? -4.126 4.362 19.227 1.00 85.75 87 VAL A CA 1
ATOM 668 C C . VAL A 1 87 ? -5.512 3.941 18.782 1.00 85.75 87 VAL A C 1
ATOM 670 O O . VAL A 1 87 ? -6.351 4.782 18.466 1.00 85.75 87 VAL A O 1
ATOM 673 N N . SER A 1 88 ? -5.754 2.633 18.805 1.00 84.44 88 SER A N 1
ATOM 674 C CA . SER A 1 88 ? -7.083 2.095 18.549 1.00 84.44 88 SER A CA 1
ATOM 675 C C . SER A 1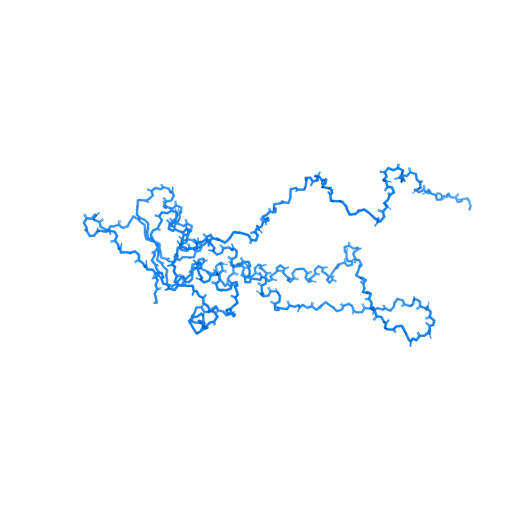 88 ? -8.096 2.731 19.515 1.00 84.44 88 SER A C 1
ATOM 677 O O . SER A 1 88 ? -7.857 2.754 20.731 1.00 84.44 88 SER A O 1
ATOM 679 N N . PRO A 1 89 ? -9.218 3.260 19.006 1.00 82.50 89 PRO A N 1
ATOM 680 C CA . PRO A 1 89 ? -10.240 3.874 19.831 1.00 82.50 89 PRO A CA 1
ATOM 681 C C . PRO A 1 89 ? -10.791 2.847 20.818 1.00 82.50 89 PRO A C 1
ATOM 683 O O . PRO A 1 89 ? -10.960 1.666 20.507 1.00 82.50 89 PRO A O 1
ATOM 686 N N . LYS A 1 90 ? -11.091 3.299 22.037 1.00 73.31 90 LYS A N 1
ATOM 687 C CA . LYS A 1 90 ? -11.832 2.467 22.987 1.00 73.31 90 LYS A CA 1
ATOM 688 C C . LYS A 1 90 ? -13.216 2.217 22.395 1.00 73.31 90 LYS A C 1
ATOM 690 O O . LYS A 1 90 ? -13.835 3.155 21.894 1.00 73.31 90 LYS A O 1
ATOM 695 N N . VAL A 1 91 ? -13.680 0.967 22.430 1.00 66.56 91 VAL A N 1
ATOM 696 C CA . VAL A 1 91 ? -15.028 0.605 21.970 1.00 66.56 91 VAL A CA 1
ATOM 697 C C . VAL A 1 91 ? -16.015 1.559 22.639 1.00 66.56 91 VAL A C 1
ATOM 699 O O . VAL A 1 91 ? -16.024 1.660 23.864 1.00 66.56 91 VAL A O 1
ATOM 702 N N . ALA A 1 92 ? -16.753 2.324 21.830 1.00 55.91 92 ALA A N 1
ATOM 703 C CA . ALA A 1 92 ? -17.585 3.414 22.319 1.00 55.91 92 ALA A CA 1
ATOM 704 C C . ALA A 1 92 ? -18.605 2.889 23.342 1.00 55.91 92 ALA A C 1
ATOM 706 O O . ALA A 1 92 ? -19.492 2.112 22.987 1.00 55.91 92 ALA A O 1
ATOM 707 N N . ASP A 1 93 ? -18.414 3.334 24.585 1.00 49.19 93 ASP A N 1
ATOM 708 C CA . ASP A 1 93 ? -19.248 3.201 25.774 1.00 49.19 93 ASP A CA 1
ATOM 709 C C . ASP A 1 93 ? -19.881 1.824 26.030 1.00 49.19 93 ASP A C 1
ATOM 711 O O . ASP A 1 93 ? -20.908 1.456 25.454 1.00 49.19 93 ASP A O 1
ATOM 715 N N . GLU A 1 94 ? -19.382 1.139 27.067 1.00 50.06 94 GLU A N 1
ATOM 716 C CA . GLU A 1 94 ? -20.132 0.096 27.793 1.00 50.06 94 GLU A CA 1
ATOM 717 C C . GLU A 1 94 ? -21.570 0.546 28.133 1.00 50.06 94 GLU A C 1
ATOM 719 O O . GLU A 1 94 ? -22.472 -0.283 28.236 1.00 50.06 94 GLU A O 1
ATOM 724 N N . GLN A 1 95 ? -21.812 1.859 28.241 1.00 46.31 95 GLN A N 1
ATOM 725 C CA . GLN A 1 95 ? -23.109 2.456 28.569 1.00 46.31 95 GLN A CA 1
ATOM 726 C C . GLN A 1 95 ? -24.065 2.637 27.373 1.00 46.31 95 GLN A C 1
ATOM 728 O O . GLN A 1 95 ? -25.255 2.859 27.584 1.00 46.31 95 GLN A O 1
ATOM 733 N N . ALA A 1 96 ? -23.596 2.501 26.125 1.00 51.84 96 ALA A N 1
ATOM 734 C CA . ALA A 1 96 ? -24.405 2.682 24.909 1.00 51.84 96 ALA A CA 1
ATOM 735 C C . ALA A 1 96 ? -24.790 1.357 24.212 1.00 51.84 96 ALA A C 1
ATOM 737 O O . ALA A 1 96 ? -25.220 1.365 23.054 1.00 51.84 96 ALA A O 1
ATOM 738 N N . GLY A 1 97 ? -24.609 0.211 24.884 1.00 51.50 97 GLY A N 1
ATOM 739 C CA . GLY A 1 97 ? -24.877 -1.117 24.318 1.00 51.50 97 GLY A CA 1
ATOM 740 C C . GLY A 1 97 ? -23.975 -1.398 23.112 1.00 51.50 97 GLY A C 1
ATOM 741 O O . GLY A 1 97 ? -24.426 -1.320 21.969 1.00 51.50 97 GLY A O 1
ATOM 742 N N . GLY A 1 98 ? -22.685 -1.638 23.375 1.00 66.00 98 GLY A N 1
ATOM 743 C CA . GLY A 1 98 ? -21.529 -1.653 22.456 1.00 66.00 98 GLY A CA 1
ATOM 744 C C . GLY A 1 98 ? -21.508 -2.675 21.306 1.00 66.00 98 GLY A C 1
ATOM 745 O O . GLY A 1 98 ? -20.526 -3.388 21.134 1.00 66.00 98 GLY A O 1
ATOM 746 N N . THR A 1 99 ? -22.560 -2.752 20.495 1.00 80.56 99 THR A N 1
ATOM 747 C CA . THR A 1 99 ? -22.644 -3.637 19.323 1.00 80.56 99 THR A CA 1
ATOM 748 C C . THR A 1 99 ? -22.327 -2.907 18.018 1.00 80.56 99 THR A C 1
ATOM 750 O O . THR A 1 99 ? -22.996 -1.940 17.655 1.00 80.56 99 THR A O 1
ATOM 753 N N . TYR A 1 100 ? -21.330 -3.376 17.273 1.00 89.25 100 TYR A N 1
ATOM 754 C CA . TYR A 1 100 ? -21.130 -2.942 15.889 1.00 89.25 100 TYR A CA 1
ATOM 755 C C . TYR A 1 100 ? -22.184 -3.584 14.984 1.00 89.25 100 TYR A C 1
ATOM 757 O O . TYR A 1 100 ? -22.463 -4.774 15.111 1.00 89.25 100 TYR A O 1
ATOM 765 N N . ASP A 1 101 ? -22.748 -2.804 14.064 1.00 92.88 101 ASP A N 1
ATOM 766 C CA . ASP A 1 101 ? -23.678 -3.312 13.048 1.00 92.88 101 ASP A CA 1
ATOM 767 C C . ASP A 1 101 ? -22.921 -4.094 11.964 1.00 92.88 101 ASP A C 1
ATOM 769 O O . ASP A 1 101 ? -23.461 -4.998 11.329 1.00 92.88 101 ASP A O 1
ATOM 773 N N . LEU A 1 102 ? -21.648 -3.741 11.756 1.00 94.75 102 LEU A N 1
ATOM 774 C CA . LEU A 1 102 ? -20.750 -4.385 10.813 1.00 94.75 102 LEU A CA 1
ATOM 775 C C . LEU A 1 102 ? -19.327 -4.406 11.370 1.00 94.75 102 LEU A C 1
ATOM 777 O O . LEU A 1 102 ? -18.769 -3.364 11.713 1.00 94.75 102 LEU A O 1
ATOM 781 N N . VAL A 1 103 ? -18.725 -5.593 11.393 1.00 95.31 103 VAL A N 1
ATOM 782 C CA . VAL A 1 103 ? -17.304 -5.780 11.691 1.00 95.31 103 VAL A CA 1
ATOM 783 C C . VAL A 1 103 ? -16.631 -6.334 10.446 1.00 95.31 103 VAL A C 1
ATOM 785 O O . VAL A 1 103 ? -16.987 -7.402 9.952 1.00 95.31 103 VAL A O 1
ATOM 788 N N . VAL A 1 104 ? -15.664 -5.587 9.932 1.00 97.00 104 VAL A N 1
ATOM 789 C CA . VAL A 1 104 ? -14.857 -5.948 8.774 1.00 97.00 104 VAL A CA 1
ATOM 790 C C . VAL A 1 104 ? -13.477 -6.362 9.264 1.00 97.00 104 VAL A C 1
ATOM 792 O O . VAL A 1 104 ? -12.801 -5.596 9.948 1.00 97.00 104 VAL A O 1
ATOM 795 N N . ILE A 1 105 ? -13.057 -7.570 8.899 1.00 95.94 105 ILE A N 1
ATOM 796 C CA . ILE A 1 105 ? -11.741 -8.109 9.246 1.00 95.94 105 ILE A CA 1
ATOM 797 C C . ILE A 1 105 ? -10.868 -8.080 7.989 1.00 95.94 105 ILE A C 1
ATOM 799 O O . ILE A 1 105 ? -11.191 -8.711 6.984 1.00 95.94 105 ILE A O 1
ATOM 803 N N . GLY A 1 106 ? -9.770 -7.332 8.063 1.00 95.50 106 GLY A N 1
ATOM 804 C CA . GLY A 1 106 ? -8.803 -7.105 6.995 1.00 95.50 106 GLY A CA 1
ATOM 805 C C . GLY A 1 106 ? -9.038 -5.797 6.235 1.00 95.50 106 GLY A C 1
ATOM 806 O O . GLY A 1 106 ? -10.104 -5.569 5.668 1.00 95.50 106 GLY A O 1
ATOM 807 N N . SER A 1 107 ? -8.006 -4.955 6.145 1.00 95.69 107 SER A N 1
ATOM 808 C CA . SER A 1 107 ? -8.001 -3.671 5.418 1.00 95.69 107 SER A CA 1
ATOM 809 C C . SER A 1 107 ? -7.524 -3.800 3.960 1.00 95.69 107 SER A C 1
ATOM 811 O O . SER A 1 107 ? -6.893 -2.902 3.404 1.00 95.69 107 SER A O 1
ATOM 813 N N . GLY A 1 108 ? -7.844 -4.924 3.311 1.00 95.31 108 GLY A N 1
ATOM 814 C CA . GLY A 1 108 ? -7.644 -5.102 1.871 1.00 95.31 108 GLY A CA 1
ATOM 815 C C . GLY A 1 108 ? -8.708 -4.386 1.034 1.00 95.31 108 GLY A C 1
ATOM 816 O O . GLY A 1 108 ? -9.621 -3.760 1.569 1.00 95.31 108 GLY A O 1
ATOM 817 N N . ALA A 1 109 ? -8.646 -4.533 -0.293 1.00 95.06 109 ALA A N 1
ATOM 818 C CA . ALA A 1 109 ? -9.571 -3.861 -1.215 1.00 95.06 109 ALA A CA 1
ATOM 819 C C . ALA A 1 109 ? -11.056 -4.085 -0.860 1.00 95.06 109 ALA A C 1
ATOM 821 O O . ALA A 1 109 ? -11.831 -3.135 -0.789 1.00 95.06 109 ALA A O 1
ATOM 822 N N . GLY A 1 110 ? -11.448 -5.333 -0.578 1.00 96.31 110 GLY A N 1
ATOM 823 C CA . GLY A 1 110 ? -12.819 -5.654 -0.173 1.00 96.31 110 GLY A CA 1
ATOM 824 C C . GLY A 1 110 ? -13.194 -5.045 1.177 1.00 96.31 110 GLY A C 1
ATOM 825 O O . GLY A 1 110 ? -14.284 -4.493 1.316 1.00 96.31 110 GLY A O 1
ATOM 826 N N . GLY A 1 111 ? -12.287 -5.094 2.154 1.00 96.75 111 GLY A N 1
ATOM 827 C CA . GLY A 1 111 ? -12.547 -4.598 3.500 1.00 96.75 111 GLY A CA 1
ATOM 828 C C . GLY A 1 111 ? -12.661 -3.079 3.566 1.00 96.75 111 GLY A C 1
ATOM 829 O O . GLY A 1 111 ? -13.641 -2.568 4.100 1.00 96.75 111 GLY A O 1
ATOM 830 N N . LEU A 1 112 ? -11.733 -2.358 2.932 1.00 96.81 112 LEU A N 1
ATOM 831 C CA . LEU A 1 112 ? -11.764 -0.895 2.848 1.00 96.81 112 LEU A CA 1
ATOM 832 C C . LEU A 1 112 ? -13.000 -0.386 2.109 1.00 96.81 112 LEU A C 1
ATOM 834 O O . LEU A 1 112 ? -13.635 0.566 2.554 1.00 96.81 112 LEU A O 1
ATOM 838 N N . VAL A 1 113 ? -13.366 -1.013 0.987 1.00 96.88 113 VAL A N 1
ATOM 839 C CA . VAL A 1 113 ? -14.578 -0.624 0.255 1.00 96.88 113 VAL A CA 1
ATOM 840 C C . VAL A 1 113 ? -15.812 -0.904 1.104 1.00 96.88 113 VAL A C 1
ATOM 842 O O . VAL A 1 113 ? -16.672 -0.037 1.229 1.00 96.88 113 VAL A O 1
ATOM 845 N N . THR A 1 114 ? -15.894 -2.079 1.726 1.00 97.81 114 THR A N 1
ATOM 846 C CA . THR A 1 114 ? -17.056 -2.465 2.534 1.00 97.81 114 THR A CA 1
ATOM 847 C C . THR A 1 114 ? -17.228 -1.543 3.739 1.00 97.81 114 THR A C 1
ATOM 849 O O . THR A 1 114 ? -18.322 -1.018 3.938 1.00 97.81 114 THR A O 1
ATOM 852 N N . SER A 1 115 ? -16.162 -1.276 4.500 1.00 97.19 115 SER A N 1
ATOM 853 C CA . SER A 1 115 ? -16.230 -0.428 5.694 1.00 97.19 115 SER A CA 1
ATOM 854 C C . SER A 1 115 ? -16.566 1.026 5.350 1.00 97.19 115 SER A C 1
ATOM 856 O O . SER A 1 115 ? -17.514 1.583 5.904 1.00 97.19 115 SER A O 1
ATOM 858 N N . LYS A 1 116 ? -15.863 1.620 4.373 1.00 97.06 116 LYS A N 1
ATOM 859 C CA . LYS A 1 116 ? -16.086 3.011 3.945 1.00 97.06 116 LYS A CA 1
ATOM 860 C C . LYS A 1 116 ? -17.477 3.204 3.352 1.00 97.06 116 LYS A C 1
ATOM 862 O O . LYS A 1 116 ? -18.137 4.195 3.646 1.00 97.06 116 LYS A O 1
ATOM 867 N N . GLN A 1 117 ? -17.937 2.282 2.504 1.00 97.62 117 GLN A N 1
ATOM 868 C CA . GLN A 1 117 ? -19.253 2.409 1.873 1.00 97.62 117 GLN A CA 1
ATOM 869 C C . GLN A 1 117 ? -20.390 2.154 2.859 1.00 97.62 117 GLN A C 1
ATOM 871 O O . GLN A 1 117 ? -21.400 2.848 2.786 1.00 97.62 117 GLN A O 1
ATOM 876 N N . ALA A 1 118 ? -20.240 1.208 3.790 1.00 96.94 118 ALA A N 1
ATOM 877 C CA . ALA A 1 118 ? -21.220 0.995 4.850 1.00 96.94 118 ALA A CA 1
ATOM 878 C C . ALA A 1 118 ? -21.374 2.250 5.720 1.00 96.94 118 ALA A C 1
ATOM 880 O O . ALA A 1 118 ? -22.494 2.726 5.912 1.00 96.94 118 ALA A O 1
ATOM 881 N N . ALA A 1 119 ? -20.257 2.837 6.156 1.00 95.31 119 ALA A N 1
ATOM 882 C CA . ALA A 1 119 ? -20.267 4.057 6.957 1.00 95.31 119 ALA A CA 1
ATOM 883 C C . ALA A 1 119 ? -20.903 5.240 6.197 1.00 95.31 119 ALA A C 1
ATOM 885 O O . ALA A 1 119 ? -21.830 5.877 6.697 1.00 95.31 119 ALA A O 1
ATOM 886 N N . ARG A 1 120 ? -20.531 5.451 4.924 1.00 95.56 120 ARG A N 1
ATOM 887 C CA . ARG A 1 120 ? -21.127 6.493 4.060 1.00 95.56 120 ARG A CA 1
ATOM 888 C C . ARG A 1 120 ? -22.619 6.302 3.781 1.00 95.56 120 ARG A C 1
ATOM 890 O O . ARG A 1 120 ? -23.310 7.273 3.490 1.00 95.56 120 ARG A O 1
ATOM 897 N N . ARG A 1 121 ? -23.120 5.065 3.831 1.00 96.56 121 ARG A N 1
ATOM 898 C CA . ARG A 1 121 ? -24.539 4.731 3.614 1.00 96.56 121 ARG A CA 1
ATOM 899 C C . ARG A 1 121 ? -25.370 4.759 4.898 1.00 96.56 121 ARG A C 1
ATOM 901 O O . ARG A 1 121 ? -26.538 4.385 4.860 1.00 96.56 121 ARG A O 1
ATOM 908 N N . GLY A 1 122 ? -24.794 5.218 6.009 1.00 91.38 122 GLY A N 1
ATOM 909 C CA . GLY A 1 122 ? -25.518 5.430 7.260 1.00 91.38 122 GLY A CA 1
ATOM 910 C C . GLY A 1 122 ? -25.613 4.199 8.158 1.00 91.38 122 GLY A C 1
ATOM 911 O O . GLY A 1 122 ? -26.454 4.179 9.056 1.00 91.38 122 GLY A O 1
ATOM 912 N N . VAL A 1 123 ? -24.768 3.178 7.956 1.00 92.69 123 VAL A N 1
ATOM 913 C CA . VAL A 1 123 ? -24.597 2.128 8.972 1.00 92.69 123 VAL A CA 1
ATOM 914 C C . VAL A 1 123 ? -24.022 2.780 10.227 1.00 92.69 123 VAL A C 1
ATOM 916 O O . VAL A 1 123 ? -22.994 3.452 10.165 1.00 92.69 123 VAL A O 1
ATOM 919 N N . ARG A 1 124 ? -24.708 2.612 11.361 1.00 88.44 124 ARG A N 1
ATOM 920 C CA . ARG A 1 124 ? -24.483 3.439 12.552 1.00 88.44 124 ARG A CA 1
ATOM 921 C C . ARG A 1 124 ? -23.128 3.173 13.201 1.00 88.44 124 ARG A C 1
ATOM 923 O O . ARG A 1 124 ? -22.485 4.114 13.657 1.00 88.44 124 ARG A O 1
ATOM 930 N N . ARG A 1 125 ? -22.708 1.907 13.280 1.00 90.62 125 ARG A N 1
ATOM 931 C CA . ARG A 1 125 ? -21.420 1.501 13.858 1.00 90.62 125 ARG A CA 1
ATOM 932 C C . ARG A 1 125 ? -20.733 0.460 12.980 1.00 90.62 125 ARG A C 1
ATOM 934 O O . ARG A 1 125 ? -21.127 -0.704 12.961 1.00 90.62 125 ARG A O 1
ATOM 941 N N . VAL A 1 126 ? -19.659 0.876 12.311 1.00 94.75 126 VAL A N 1
ATOM 942 C CA . VAL A 1 126 ? -18.800 0.013 11.490 1.00 94.75 126 VAL A CA 1
ATOM 943 C C . VAL A 1 126 ? -17.412 -0.061 12.118 1.00 94.75 126 VAL A C 1
ATOM 945 O O . VAL A 1 126 ? -16.807 0.979 12.363 1.00 94.75 126 VAL A O 1
ATOM 948 N N . ALA A 1 127 ? -16.902 -1.269 12.348 1.00 94.44 127 ALA A N 1
ATOM 949 C CA . ALA A 1 127 ? -15.515 -1.505 12.742 1.00 94.44 127 ALA A CA 1
ATOM 950 C C . ALA A 1 127 ? -14.723 -2.095 11.570 1.00 94.44 127 ALA A C 1
ATOM 952 O O . ALA A 1 127 ? -15.193 -3.025 10.916 1.00 94.44 127 ALA A O 1
ATOM 953 N N . LEU A 1 128 ? -13.512 -1.594 11.333 1.00 96.06 128 LEU A N 1
ATOM 954 C CA . LEU A 1 128 ? -12.504 -2.213 10.477 1.00 96.06 128 LEU A CA 1
ATOM 955 C C . LEU A 1 128 ? -11.315 -2.621 11.345 1.00 96.06 128 LEU A C 1
ATOM 957 O O . LEU A 1 128 ? -10.744 -1.780 12.028 1.00 96.06 128 LEU A O 1
ATOM 961 N N . ILE A 1 129 ? -10.923 -3.889 11.291 1.00 95.00 129 ILE A N 1
ATOM 962 C CA . ILE A 1 129 ? -9.814 -4.432 12.079 1.00 95.00 129 ILE A CA 1
ATOM 963 C C . ILE A 1 129 ? -8.754 -4.971 11.122 1.00 95.00 129 ILE A C 1
ATOM 965 O O . ILE A 1 129 ? -9.080 -5.772 10.246 1.00 95.00 129 ILE A O 1
ATOM 969 N N . SER A 1 130 ? -7.496 -4.563 11.277 1.00 93.44 130 SER A N 1
ATOM 970 C CA . SER A 1 130 ? -6.374 -5.121 10.512 1.00 93.44 130 SER A CA 1
ATOM 971 C C . SER A 1 130 ? -5.099 -5.179 11.337 1.00 93.44 130 SER A C 1
ATOM 973 O O . SER A 1 130 ? -4.761 -4.219 12.017 1.00 93.44 130 SER A O 1
ATOM 975 N N . GLU A 1 131 ? -4.377 -6.293 11.239 1.00 91.12 131 GLU A N 1
ATOM 976 C CA . GLU A 1 131 ? -3.040 -6.461 11.820 1.00 91.12 131 GLU A CA 1
ATOM 977 C C . GLU A 1 131 ? -1.939 -5.889 10.920 1.00 91.12 131 GLU A C 1
ATOM 979 O O . GLU A 1 131 ? -0.965 -5.330 11.402 1.00 91.12 131 GLU A O 1
ATOM 984 N N . HIS A 1 132 ? -2.098 -6.010 9.603 1.00 92.00 132 HIS A N 1
ATOM 985 C CA . HIS A 1 132 ? -1.093 -5.590 8.629 1.00 92.00 132 HIS A CA 1
ATOM 986 C C . HIS A 1 132 ? -1.452 -4.257 7.959 1.00 92.00 132 HIS A C 1
ATOM 988 O O . HIS A 1 132 ? -2.494 -3.654 8.233 1.00 92.00 132 HIS A O 1
ATOM 994 N N . LEU A 1 133 ? -0.578 -3.833 7.039 1.00 94.69 133 LEU A N 1
ATOM 995 C CA . LEU A 1 133 ? -0.674 -2.600 6.259 1.00 94.69 133 LEU A CA 1
ATOM 996 C C . LEU A 1 133 ? -2.054 -2.421 5.601 1.00 94.69 133 LEU A C 1
ATOM 998 O O . LEU A 1 133 ? -2.529 -3.294 4.863 1.00 94.69 133 LEU A O 1
ATOM 1002 N N . ALA A 1 134 ? -2.650 -1.242 5.784 1.00 94.75 134 ALA A N 1
ATOM 1003 C CA . ALA A 1 134 ? -3.834 -0.832 5.038 1.00 94.75 134 ALA A CA 1
ATOM 1004 C C . ALA A 1 134 ? -3.605 -0.832 3.514 1.00 94.75 134 ALA A C 1
ATOM 1006 O O . ALA A 1 134 ? -2.480 -0.733 3.016 1.00 94.75 134 ALA A O 1
ATOM 1007 N N . GLY A 1 135 ? -4.686 -1.033 2.759 1.00 94.50 135 GLY A N 1
ATOM 1008 C CA . GLY A 1 135 ? -4.663 -1.248 1.306 1.00 94.50 135 GLY A CA 1
ATOM 1009 C C . GLY A 1 135 ? -4.447 -2.713 0.904 1.00 94.50 135 GLY A C 1
ATOM 1010 O O . GLY A 1 135 ? -4.693 -3.084 -0.252 1.00 94.50 135 GLY A O 1
ATOM 1011 N N . GLY A 1 136 ? -4.031 -3.565 1.852 1.00 95.00 136 GLY A N 1
ATOM 1012 C CA . GLY A 1 136 ? -3.758 -4.988 1.652 1.00 95.00 136 GLY A CA 1
ATOM 1013 C C . GLY A 1 136 ? -2.797 -5.250 0.493 1.00 95.00 136 GLY A C 1
ATOM 1014 O O . GLY A 1 136 ? -1.946 -4.417 0.163 1.00 95.00 136 GLY A O 1
ATOM 1015 N N . ASP A 1 137 ? -2.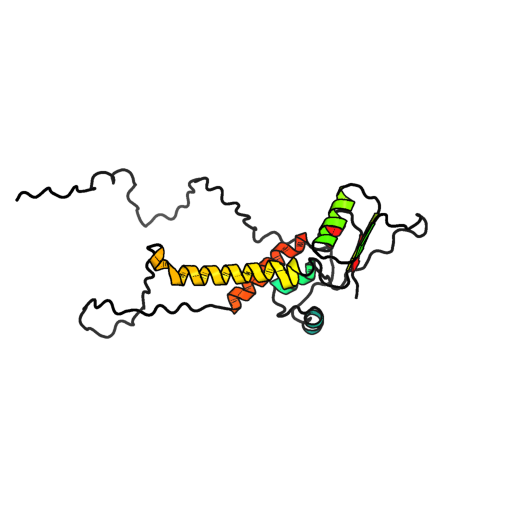956 -6.397 -0.166 1.00 95.12 137 ASP A N 1
ATOM 1016 C CA . ASP A 1 137 ? -2.048 -6.795 -1.242 1.00 95.12 137 ASP A CA 1
ATOM 1017 C C . ASP A 1 137 ? -2.066 -5.815 -2.408 1.00 95.12 137 ASP A C 1
ATOM 1019 O O . ASP A 1 137 ? -1.016 -5.508 -2.959 1.00 95.12 137 ASP A O 1
ATOM 1023 N N . CYS A 1 138 ? -3.237 -5.292 -2.788 1.00 95.81 138 CYS A N 1
ATOM 1024 C CA . CYS A 1 138 ? -3.378 -4.448 -3.975 1.00 95.81 138 CYS A CA 1
ATOM 1025 C C . CYS A 1 138 ? -2.380 -3.282 -3.968 1.00 95.81 138 CYS A C 1
ATOM 1027 O O . CYS A 1 138 ? -1.655 -3.106 -4.953 1.00 95.81 138 CYS A O 1
ATOM 1029 N N . LEU A 1 139 ? -2.318 -2.550 -2.852 1.00 96.69 139 LEU A N 1
ATOM 1030 C CA . LEU A 1 139 ? -1.418 -1.418 -2.654 1.00 96.69 139 LEU A CA 1
ATOM 1031 C C . LEU A 1 139 ? 0.019 -1.860 -2.355 1.00 96.69 139 LEU A C 1
ATOM 1033 O O . LEU A 1 139 ? 0.971 -1.262 -2.863 1.00 96.69 139 LEU A O 1
ATOM 1037 N N . ASN A 1 140 ? 0.192 -2.892 -1.526 1.00 95.81 140 ASN A N 1
ATOM 1038 C CA . ASN A 1 140 ? 1.491 -3.162 -0.920 1.00 95.81 140 ASN A CA 1
ATOM 1039 C C . ASN A 1 140 ? 2.387 -4.087 -1.743 1.00 95.81 140 ASN A C 1
ATOM 1041 O O . ASN A 1 140 ? 3.553 -3.763 -1.959 1.00 95.81 140 ASN A O 1
ATOM 1045 N N . VAL A 1 141 ? 1.855 -5.205 -2.235 1.00 94.88 141 VAL A N 1
ATOM 1046 C CA . VAL A 1 141 ? 2.664 -6.284 -2.842 1.00 94.88 141 VAL A CA 1
ATOM 1047 C C . VAL A 1 141 ? 2.073 -6.865 -4.131 1.00 94.88 141 VAL A C 1
ATOM 1049 O O . VAL A 1 141 ? 2.659 -7.738 -4.757 1.00 94.88 141 VAL A O 1
ATOM 1052 N N . GLY A 1 142 ? 0.922 -6.365 -4.567 1.00 95.38 142 GLY A N 1
ATOM 1053 C CA . GLY A 1 142 ? 0.112 -6.952 -5.623 1.00 95.38 142 GLY A CA 1
ATOM 1054 C C . GLY A 1 142 ? -0.026 -6.034 -6.829 1.00 95.38 142 GLY A C 1
ATOM 1055 O O . GLY A 1 142 ? 0.927 -5.755 -7.560 1.00 95.38 142 GLY A O 1
ATOM 1056 N N . CYS A 1 143 ? -1.256 -5.601 -7.088 1.00 96.88 143 CYS A N 1
ATOM 1057 C CA . CYS A 1 143 ? -1.641 -4.953 -8.336 1.00 96.88 143 CYS A CA 1
ATOM 1058 C C . CYS A 1 143 ? -0.896 -3.645 -8.634 1.00 96.88 143 CYS A C 1
ATOM 1060 O O . CYS A 1 143 ? -0.498 -3.450 -9.783 1.00 96.88 143 CYS A O 1
ATOM 1062 N N . VAL A 1 144 ? -0.742 -2.752 -7.656 1.00 97.31 144 VAL A N 1
ATOM 1063 C CA . VAL A 1 144 ? -0.072 -1.452 -7.827 1.00 97.31 144 VAL A CA 1
ATOM 1064 C C . VAL A 1 144 ? 1.407 -1.633 -8.197 1.00 97.31 144 VAL A C 1
ATOM 1066 O O . VAL A 1 144 ? 1.784 -1.183 -9.287 1.00 97.31 144 VAL A O 1
ATOM 1069 N N . PRO A 1 145 ? 2.241 -2.338 -7.400 1.00 97.19 145 PRO A N 1
ATOM 1070 C CA . PRO A 1 145 ? 3.644 -2.540 -7.754 1.00 97.19 145 PRO A CA 1
ATOM 1071 C C . PRO A 1 145 ? 3.805 -3.328 -9.060 1.00 97.19 145 PRO A C 1
ATOM 1073 O O . PRO A 1 145 ? 4.591 -2.932 -9.923 1.00 97.19 145 PRO A O 1
ATOM 1076 N N . SER A 1 146 ? 2.992 -4.368 -9.280 1.00 98.00 146 SER A N 1
ATOM 1077 C CA . SER A 1 146 ? 3.040 -5.156 -10.519 1.00 98.00 146 SER A CA 1
ATOM 1078 C C . SER A 1 146 ? 2.762 -4.298 -11.756 1.00 98.00 146 SER A C 1
ATOM 1080 O O . SER A 1 146 ? 3.513 -4.340 -12.731 1.00 98.00 146 SER A O 1
ATOM 1082 N N . LYS A 1 147 ? 1.717 -3.458 -11.726 1.00 98.00 147 LYS A N 1
ATOM 1083 C CA . LYS A 1 147 ? 1.385 -2.567 -12.850 1.00 98.00 147 LYS A CA 1
ATOM 1084 C C . LYS A 1 147 ? 2.445 -1.482 -13.056 1.00 98.00 147 LYS A C 1
ATOM 1086 O O . LYS A 1 147 ? 2.723 -1.133 -14.205 1.00 98.00 147 LYS A O 1
ATOM 1091 N N . ALA A 1 148 ? 3.065 -0.980 -11.986 1.00 97.88 148 ALA A N 1
ATOM 1092 C CA . ALA A 1 148 ? 4.156 -0.014 -12.083 1.00 97.88 148 ALA A CA 1
ATOM 1093 C C . ALA A 1 148 ? 5.362 -0.592 -12.843 1.00 97.88 148 ALA A C 1
ATOM 1095 O O . ALA A 1 148 ? 5.863 0.063 -13.762 1.00 97.88 148 ALA A O 1
ATOM 1096 N N . LEU A 1 149 ? 5.764 -1.824 -12.513 1.00 97.56 149 LEU A N 1
ATOM 1097 C CA . LEU A 1 149 ? 6.866 -2.535 -13.168 1.00 97.56 149 LEU A CA 1
ATOM 1098 C C . LEU A 1 149 ? 6.525 -2.928 -14.610 1.00 97.56 149 LEU A C 1
ATOM 1100 O O . LEU A 1 149 ? 7.315 -2.675 -15.521 1.00 97.56 149 LEU A O 1
ATOM 1104 N N . ILE A 1 150 ? 5.318 -3.457 -14.848 1.00 97.94 150 ILE A N 1
ATOM 1105 C CA . ILE A 1 150 ? 4.835 -3.784 -16.199 1.00 97.94 150 ILE A CA 1
ATOM 1106 C C . ILE A 1 150 ? 4.842 -2.538 -17.091 1.00 97.94 150 ILE A C 1
ATOM 1108 O O . ILE A 1 150 ? 5.178 -2.635 -18.271 1.00 97.94 150 ILE A O 1
ATOM 1112 N N . ARG A 1 151 ? 4.509 -1.352 -16.559 1.00 97.81 151 ARG A N 1
ATOM 1113 C CA . ARG A 1 151 ? 4.567 -0.107 -17.339 1.00 97.81 151 ARG A CA 1
ATOM 1114 C C . ARG A 1 151 ? 5.992 0.230 -17.776 1.00 97.81 151 ARG A C 1
ATOM 1116 O O . ARG A 1 151 ? 6.167 0.591 -18.938 1.00 97.81 151 ARG A O 1
ATOM 1123 N N . SER A 1 152 ? 6.978 0.089 -16.890 1.00 95.75 152 SER A N 1
ATOM 1124 C CA . SER A 1 152 ? 8.393 0.296 -17.225 1.00 95.75 152 SER A CA 1
ATOM 1125 C C . SER A 1 152 ? 8.874 -0.716 -18.270 1.00 95.75 152 SER A C 1
ATOM 1127 O O . SER A 1 152 ? 9.463 -0.326 -19.275 1.00 95.75 152 SER A O 1
ATOM 1129 N N . ALA A 1 153 ? 8.533 -1.998 -18.099 1.00 95.44 153 ALA A N 1
ATOM 1130 C CA . ALA A 1 153 ? 8.860 -3.055 -19.058 1.00 95.44 153 ALA A CA 1
ATOM 1131 C C . ALA A 1 153 ? 8.243 -2.802 -20.444 1.00 95.44 153 ALA A C 1
ATOM 1133 O O . ALA A 1 153 ? 8.915 -2.960 -21.464 1.00 95.44 153 ALA A O 1
ATOM 1134 N N . LYS A 1 154 ? 6.983 -2.347 -20.493 1.00 96.25 154 LYS A N 1
ATOM 1135 C CA . LYS A 1 154 ? 6.331 -1.935 -21.744 1.00 96.25 154 LYS A CA 1
ATOM 1136 C C . LYS A 1 154 ? 7.077 -0.781 -22.406 1.00 96.25 154 LYS A C 1
ATOM 1138 O O . LYS A 1 154 ? 7.342 -0.868 -23.594 1.00 96.25 154 LYS A O 1
ATOM 1143 N N . SER A 1 155 ? 7.472 0.252 -21.660 1.00 93.31 155 SER A N 1
ATOM 1144 C CA . SER A 1 155 ? 8.242 1.369 -22.228 1.00 93.31 155 SER A CA 1
ATOM 1145 C C . SER A 1 155 ? 9.565 0.909 -22.845 1.00 93.31 155 SER A C 1
ATOM 1147 O O . SER A 1 155 ? 9.886 1.315 -23.955 1.00 93.31 155 SER A O 1
ATOM 1149 N N . ILE A 1 156 ? 10.297 0.011 -22.178 1.00 91.19 156 ILE A N 1
ATOM 1150 C CA . ILE A 1 156 ? 11.537 -0.570 -22.720 1.00 91.19 156 ILE A CA 1
ATOM 1151 C C . ILE A 1 156 ? 11.254 -1.342 -24.013 1.00 91.19 156 ILE A C 1
ATOM 1153 O O . ILE A 1 156 ? 11.996 -1.215 -24.986 1.00 91.19 156 ILE A O 1
ATOM 1157 N N . ARG A 1 157 ? 10.170 -2.127 -24.044 1.00 91.88 157 ARG A N 1
ATOM 1158 C CA . ARG A 1 157 ? 9.752 -2.858 -25.245 1.00 91.88 157 ARG A CA 1
ATOM 1159 C C . ARG A 1 157 ? 9.426 -1.914 -26.404 1.00 91.88 157 ARG A C 1
ATOM 1161 O O . ARG A 1 157 ? 9.852 -2.198 -27.517 1.00 91.88 157 ARG A O 1
ATOM 1168 N N . GLU A 1 158 ? 8.714 -0.818 -26.150 1.00 91.94 158 GLU A N 1
ATOM 1169 C CA . GLU A 1 158 ? 8.389 0.165 -27.192 1.00 91.94 158 GLU A CA 1
ATOM 1170 C C . GLU A 1 158 ? 9.640 0.870 -27.722 1.00 91.94 158 GLU A C 1
ATOM 1172 O O . GLU A 1 158 ? 9.778 1.032 -28.929 1.00 91.94 158 GLU A O 1
ATOM 1177 N N . VAL A 1 159 ? 10.603 1.211 -26.857 1.00 89.56 159 VAL A N 1
ATOM 1178 C CA . VAL A 1 159 ? 11.892 1.776 -27.298 1.00 89.56 159 VAL A CA 1
ATOM 1179 C C . VAL A 1 159 ? 12.645 0.785 -28.189 1.00 89.56 159 VAL A C 1
ATOM 1181 O O . VAL A 1 159 ? 13.150 1.169 -29.237 1.00 89.56 159 VAL A O 1
ATOM 1184 N N . LYS A 1 160 ? 12.671 -0.505 -27.832 1.00 86.94 160 LYS A N 1
ATOM 1185 C CA . LYS A 1 160 ? 13.320 -1.543 -28.652 1.00 86.94 160 LYS A CA 1
ATOM 1186 C C . LYS A 1 160 ? 12.639 -1.774 -30.004 1.00 86.94 160 LYS A C 1
ATOM 1188 O O . LYS A 1 160 ? 13.303 -2.189 -30.944 1.00 86.94 160 LYS A O 1
ATOM 1193 N N . ARG A 1 161 ? 11.332 -1.519 -30.099 1.00 89.94 161 ARG A N 1
ATOM 1194 C CA . ARG A 1 161 ? 10.524 -1.690 -31.321 1.00 89.94 161 ARG A CA 1
ATOM 1195 C C . ARG A 1 161 ? 10.215 -0.370 -32.024 1.00 89.94 161 ARG A C 1
ATOM 1197 O O . ARG A 1 161 ? 9.365 -0.328 -32.905 1.00 89.94 161 ARG A O 1
ATOM 1204 N N . CYS A 1 162 ? 10.884 0.715 -31.642 1.00 89.00 162 CYS A N 1
ATOM 1205 C CA . CYS A 1 162 ? 10.555 2.059 -32.109 1.00 89.00 162 CYS A CA 1
ATOM 1206 C C . CYS A 1 162 ? 10.625 2.197 -33.645 1.00 89.00 162 CYS A C 1
ATOM 1208 O O . CYS A 1 162 ? 9.803 2.902 -34.232 1.00 89.00 162 CYS A O 1
ATOM 1210 N N . SER A 1 163 ? 11.521 1.452 -34.302 1.00 89.12 163 SER A N 1
ATOM 1211 C CA . SER A 1 163 ? 11.668 1.426 -35.761 1.00 89.12 163 SER A CA 1
ATOM 1212 C C . SER A 1 163 ? 10.418 0.925 -36.488 1.00 89.12 163 SER A C 1
ATOM 1214 O O . SER A 1 163 ? 10.096 1.446 -37.555 1.00 89.12 163 SER A O 1
ATOM 1216 N N . GLU A 1 164 ? 9.665 -0.011 -35.899 1.00 92.12 164 GLU A N 1
ATOM 1217 C CA . GLU A 1 164 ? 8.390 -0.503 -36.446 1.00 92.12 164 GLU A CA 1
ATOM 1218 C C . GLU A 1 164 ? 7.326 0.604 -36.508 1.00 92.12 164 GLU A C 1
ATOM 1220 O O . GLU A 1 164 ? 6.423 0.565 -37.340 1.00 92.12 164 GLU A O 1
ATOM 1225 N N . PHE A 1 165 ? 7.456 1.620 -35.653 1.00 91.19 165 PHE A N 1
ATOM 1226 C CA . PHE A 1 165 ? 6.585 2.793 -35.612 1.00 91.19 165 PHE A CA 1
ATOM 1227 C C . PHE A 1 165 ? 7.147 3.979 -36.411 1.00 91.19 165 PHE A C 1
ATOM 1229 O O . PHE A 1 165 ? 6.664 5.101 -36.273 1.00 91.19 165 PHE A O 1
ATOM 1236 N N . GLY A 1 166 ? 8.190 3.760 -37.221 1.00 89.81 166 GLY A N 1
ATOM 1237 C CA . GLY A 1 166 ? 8.856 4.816 -37.986 1.00 89.81 166 GLY A CA 1
ATOM 1238 C C . GLY A 1 166 ? 9.706 5.766 -37.137 1.00 89.81 166 GLY A C 1
ATOM 1239 O O . GLY A 1 166 ? 10.146 6.800 -37.637 1.00 89.81 166 GLY A O 1
ATOM 1240 N N . VAL A 1 167 ? 9.964 5.436 -35.867 1.00 86.38 167 VAL A N 1
ATOM 1241 C CA . VAL A 1 167 ? 10.817 6.229 -34.977 1.00 86.38 167 VAL A CA 1
ATOM 1242 C C . VAL A 1 167 ? 12.264 5.769 -35.131 1.00 86.38 167 VAL A C 1
ATOM 1244 O O . VAL A 1 167 ? 12.573 4.587 -34.995 1.00 86.38 167 VAL A O 1
ATOM 1247 N N . ARG A 1 168 ? 13.167 6.715 -35.399 1.00 83.75 168 ARG A N 1
ATOM 1248 C CA . ARG A 1 168 ? 14.613 6.467 -35.434 1.00 83.75 168 ARG A CA 1
ATOM 1249 C C . ARG A 1 168 ? 15.256 7.022 -34.172 1.00 83.75 168 ARG A C 1
ATOM 1251 O O . ARG A 1 168 ? 15.028 8.174 -33.816 1.00 83.75 168 ARG A O 1
ATOM 1258 N N . LEU A 1 169 ? 16.068 6.203 -33.515 1.00 81.38 169 LEU A N 1
ATOM 1259 C CA . LEU A 1 169 ? 16.903 6.631 -32.399 1.00 81.38 169 LEU A CA 1
ATOM 1260 C C . LEU A 1 169 ? 18.250 7.090 -32.956 1.00 81.38 169 LEU A C 1
ATOM 1262 O O . LEU A 1 169 ? 18.931 6.333 -33.641 1.00 81.38 169 LEU A O 1
ATOM 1266 N N . THR A 1 170 ? 18.634 8.328 -32.665 1.00 76.56 170 THR A N 1
ATOM 1267 C CA . THR A 1 170 ? 19.949 8.872 -33.013 1.00 76.56 170 THR A CA 1
ATOM 1268 C C . THR A 1 170 ? 20.728 9.123 -31.731 1.00 76.56 170 THR A C 1
ATOM 1270 O O . THR A 1 170 ? 20.250 9.854 -30.863 1.00 76.56 170 THR A O 1
ATOM 1273 N N . ALA A 1 171 ? 21.921 8.545 -31.605 1.00 68.88 171 ALA A N 1
ATOM 1274 C CA . ALA A 1 171 ? 22.843 8.864 -30.522 1.00 68.88 171 ALA A CA 1
ATOM 1275 C C . ALA A 1 171 ? 23.900 9.847 -31.041 1.00 68.88 171 ALA A C 1
ATOM 1277 O O . ALA A 1 171 ? 24.643 9.526 -31.964 1.00 68.88 171 ALA A O 1
ATOM 1278 N N . SER A 1 172 ? 23.982 11.045 -30.460 1.00 58.44 172 SER A N 1
ATOM 1279 C CA . SER A 1 172 ? 25.123 11.936 -30.677 1.00 58.44 172 SER A CA 1
ATOM 1280 C C . SER A 1 172 ? 26.202 11.598 -29.652 1.00 58.44 172 SER A C 1
ATOM 1282 O O . SER A 1 172 ? 26.050 11.906 -28.469 1.00 58.44 172 SER A O 1
ATOM 1284 N N . VAL A 1 173 ? 27.283 10.958 -30.089 1.00 58.22 173 VAL A N 1
ATOM 1285 C CA . VAL A 1 173 ? 28.471 10.775 -29.251 1.00 58.22 173 VAL A CA 1
ATOM 1286 C C . VAL A 1 173 ? 29.316 12.039 -29.367 1.00 58.22 173 VAL A C 1
ATOM 1288 O O . VAL A 1 173 ? 29.757 12.394 -30.458 1.00 58.22 173 VAL A O 1
ATOM 1291 N N . ALA A 1 174 ? 29.539 12.737 -28.254 1.00 50.31 174 ALA A N 1
ATOM 1292 C CA . ALA A 1 174 ? 30.538 13.796 -28.203 1.00 50.31 174 ALA A CA 1
ATOM 1293 C C . ALA A 1 174 ? 31.927 13.145 -28.259 1.00 50.31 174 ALA A C 1
ATOM 1295 O O . ALA A 1 174 ? 32.446 12.679 -27.247 1.00 50.31 174 ALA A O 1
ATOM 1296 N N . VAL A 1 175 ? 32.509 13.058 -29.455 1.00 50.12 175 VAL A N 1
ATOM 1297 C CA . VAL A 1 175 ? 33.904 12.638 -29.621 1.00 50.12 175 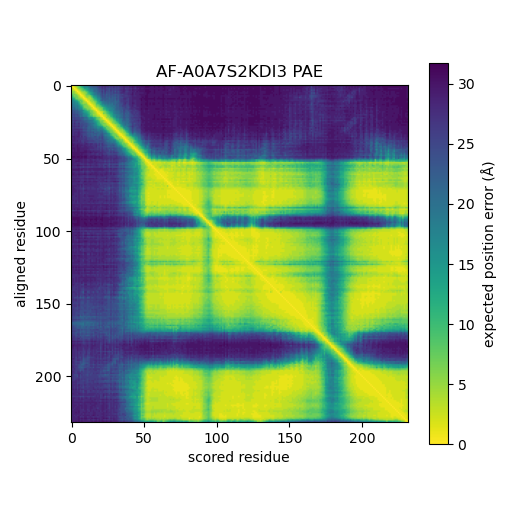VAL A CA 1
ATOM 1298 C C . VAL A 1 175 ? 34.793 13.850 -29.311 1.00 50.12 175 VAL A C 1
ATOM 1300 O O . VAL A 1 175 ? 34.554 14.920 -29.878 1.00 50.12 175 VAL A O 1
ATOM 1303 N N . PRO A 1 176 ? 35.801 13.741 -28.423 1.00 47.69 176 PRO A N 1
ATOM 1304 C CA . PRO A 1 176 ? 36.770 14.814 -28.234 1.00 47.69 176 PRO A CA 1
ATOM 1305 C C . PRO A 1 176 ? 37.461 15.116 -29.571 1.00 47.69 176 PRO A C 1
ATOM 1307 O O . PRO A 1 176 ? 38.016 14.228 -30.216 1.00 47.69 176 PRO A O 1
ATOM 1310 N N . VAL A 1 177 ? 37.377 16.374 -30.010 1.00 50.75 177 VAL A N 1
ATOM 1311 C CA . VAL A 1 177 ? 37.884 16.834 -31.309 1.00 50.75 177 VAL A CA 1
ATOM 1312 C C . VAL A 1 177 ? 39.410 16.758 -31.302 1.00 50.75 177 VAL A C 1
ATOM 1314 O O . VAL A 1 177 ? 40.085 17.622 -30.750 1.00 50.75 177 VAL A O 1
ATOM 1317 N N . GLY A 1 178 ? 39.945 15.689 -31.890 1.00 52.47 178 GLY A N 1
ATOM 1318 C CA . GLY A 1 178 ? 41.378 15.414 -31.895 1.00 52.47 178 GLY A CA 1
ATOM 1319 C C . GLY A 1 178 ? 41.795 14.242 -32.782 1.00 52.47 178 GLY A C 1
ATOM 1320 O O . GLY A 1 178 ? 42.723 13.533 -32.424 1.00 52.47 178 GLY A O 1
ATOM 1321 N N . ALA A 1 179 ? 41.124 14.006 -33.910 1.00 48.19 179 ALA A N 1
ATOM 1322 C CA . ALA A 1 179 ? 41.659 13.170 -34.986 1.00 48.19 179 ALA A CA 1
ATOM 1323 C C . ALA A 1 179 ? 40.939 13.514 -36.294 1.00 48.19 179 ALA A C 1
ATOM 1325 O O . ALA A 1 179 ? 39.789 13.137 -36.500 1.00 48.19 179 ALA A O 1
ATOM 1326 N N . GLY A 1 180 ? 41.604 14.288 -37.153 1.00 53.81 180 GLY A N 1
ATOM 1327 C CA . GLY A 1 180 ? 41.161 14.497 -38.526 1.00 53.81 180 GLY A CA 1
ATOM 1328 C C . GLY A 1 180 ? 41.265 13.189 -39.308 1.00 53.81 180 GLY A C 1
ATOM 1329 O O . GLY A 1 180 ? 42.329 12.575 -39.344 1.00 53.81 180 GLY A O 1
ATOM 1330 N N . GLY A 1 181 ? 40.161 12.776 -39.919 1.00 49.75 181 GLY A N 1
ATOM 1331 C CA . GLY A 1 181 ? 40.072 11.602 -40.776 1.00 49.75 181 GLY A CA 1
ATOM 1332 C C . GLY A 1 181 ? 38.700 11.543 -41.444 1.00 49.75 181 GLY A C 1
ATOM 1333 O O . GLY A 1 181 ? 37.701 11.872 -40.817 1.00 49.75 181 GLY A O 1
ATOM 1334 N N . ASP A 1 182 ? 38.726 11.204 -42.726 1.00 50.03 182 ASP A N 1
ATOM 1335 C CA . ASP A 1 182 ? 37.667 11.113 -43.739 1.00 50.03 182 ASP A CA 1
ATOM 1336 C C . ASP A 1 182 ? 36.219 10.854 -43.253 1.00 50.03 182 ASP A C 1
ATOM 1338 O O . ASP A 1 182 ? 35.954 9.956 -42.455 1.00 50.03 182 ASP A O 1
ATOM 1342 N N . GLN A 1 183 ? 35.266 11.638 -43.775 1.00 51.88 183 GLN A N 1
ATOM 1343 C CA . GLN A 1 183 ? 33.826 11.522 -43.505 1.00 51.88 183 GLN A CA 1
ATOM 1344 C C . GLN A 1 183 ? 33.168 10.527 -44.476 1.00 51.88 183 GLN A C 1
ATOM 1346 O O . GLN A 1 183 ? 32.298 10.899 -45.265 1.00 51.88 183 GLN A O 1
ATOM 1351 N N . THR A 1 184 ? 33.537 9.250 -44.425 1.00 48.47 184 THR A N 1
ATOM 1352 C CA . THR A 1 184 ? 32.721 8.206 -45.057 1.00 48.47 184 THR A CA 1
ATOM 1353 C C . THR A 1 184 ? 31.566 7.850 -44.122 1.00 48.47 184 THR A C 1
ATOM 1355 O O . THR A 1 184 ? 31.751 7.249 -43.065 1.00 48.47 184 THR A O 1
ATOM 1358 N N . GLN A 1 185 ? 30.350 8.269 -44.491 1.00 52.47 185 GLN A N 1
ATOM 1359 C CA . GLN A 1 185 ? 29.093 7.848 -43.859 1.00 52.47 185 GLN A CA 1
ATOM 1360 C C . GLN A 1 185 ? 28.794 6.384 -44.206 1.00 52.47 185 GLN A C 1
ATOM 1362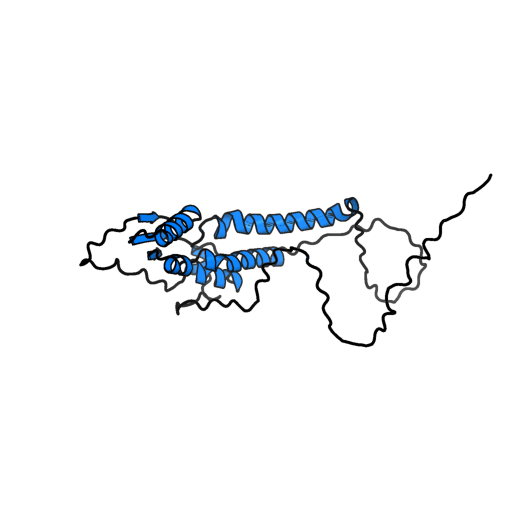 O O . GLN A 1 185 ? 27.829 6.078 -44.903 1.00 52.47 185 GLN A O 1
ATOM 1367 N N . ASP A 1 186 ? 29.614 5.468 -43.705 1.00 45.72 186 ASP A N 1
ATOM 1368 C CA . ASP A 1 186 ? 29.201 4.080 -43.581 1.00 45.72 186 ASP A CA 1
ATOM 1369 C C . ASP A 1 186 ? 28.213 4.024 -42.414 1.00 45.72 186 ASP A C 1
ATOM 1371 O O . ASP A 1 186 ? 28.568 4.255 -41.255 1.00 45.72 186 ASP A O 1
ATOM 1375 N N . THR A 1 187 ? 26.936 3.779 -42.713 1.00 50.91 187 THR A N 1
ATOM 1376 C CA . THR A 1 187 ? 25.928 3.479 -41.692 1.00 50.91 187 THR A CA 1
ATOM 1377 C C . THR A 1 187 ? 26.239 2.101 -41.121 1.00 50.91 187 THR A C 1
ATOM 1379 O O . THR A 1 187 ? 25.639 1.105 -41.518 1.00 50.91 187 THR A O 1
ATOM 1382 N N . ALA A 1 188 ? 27.234 2.031 -40.241 1.00 55.22 188 ALA A N 1
ATOM 1383 C CA . ALA A 1 188 ? 27.480 0.849 -39.440 1.00 55.22 188 ALA A CA 1
ATOM 1384 C C . ALA A 1 188 ? 26.218 0.544 -38.622 1.00 55.22 188 ALA A C 1
ATOM 1386 O O . ALA A 1 188 ? 25.561 1.467 -38.130 1.00 55.22 188 ALA A O 1
ATOM 1387 N N . ASP A 1 189 ? 25.885 -0.737 -38.485 1.00 50.03 189 ASP A N 1
ATOM 1388 C CA . ASP A 1 189 ? 24.845 -1.205 -37.575 1.00 50.03 189 ASP A CA 1
ATOM 1389 C C . ASP A 1 189 ? 25.234 -0.798 -36.145 1.00 50.03 189 ASP A C 1
ATOM 1391 O O . ASP A 1 189 ? 26.022 -1.458 -35.467 1.00 50.03 189 ASP A O 1
ATOM 1395 N N . VAL A 1 190 ? 24.746 0.363 -35.701 1.00 57.81 190 VAL A N 1
ATOM 1396 C CA . VAL A 1 190 ? 24.957 0.839 -34.335 1.00 57.81 190 VAL A CA 1
ATOM 1397 C C . VAL A 1 190 ? 24.024 0.043 -33.434 1.00 57.81 190 VAL A C 1
ATOM 1399 O O . VAL A 1 190 ? 22.818 0.295 -33.395 1.00 57.81 190 VAL A O 1
ATOM 1402 N N . ASP A 1 191 ? 24.586 -0.899 -32.683 1.00 59.09 191 ASP A N 1
ATOM 1403 C CA . ASP A 1 191 ? 23.875 -1.597 -31.616 1.00 59.09 191 ASP A CA 1
ATOM 1404 C C . ASP A 1 191 ? 23.484 -0.599 -30.512 1.00 59.09 191 ASP A C 1
ATOM 1406 O O . ASP A 1 191 ? 24.270 -0.248 -29.627 1.00 59.09 191 ASP A O 1
ATOM 1410 N N . ILE A 1 192 ? 22.241 -0.115 -30.552 1.00 66.12 192 ILE A N 1
ATOM 1411 C CA . ILE A 1 192 ? 21.696 0.759 -29.509 1.00 66.12 192 ILE A CA 1
ATOM 1412 C C . ILE A 1 192 ? 21.418 -0.080 -28.261 1.00 66.12 192 ILE A C 1
ATOM 1414 O O . ILE A 1 192 ? 20.411 -0.787 -28.164 1.00 66.12 192 ILE A O 1
ATOM 1418 N N . GLN A 1 193 ? 22.292 0.031 -27.261 1.00 70.31 193 GLN A N 1
ATOM 1419 C CA . GLN A 1 193 ? 22.056 -0.573 -25.953 1.00 70.31 193 GLN A CA 1
ATOM 1420 C C . GLN A 1 193 ? 21.034 0.237 -25.144 1.00 70.31 193 GLN A C 1
ATOM 1422 O O . GLN A 1 193 ? 21.278 1.372 -24.741 1.00 70.31 193 GLN A O 1
ATOM 1427 N N . VAL A 1 194 ? 19.885 -0.377 -24.854 1.00 77.81 194 VAL A N 1
ATOM 1428 C CA . VAL A 1 194 ? 18.883 0.177 -23.931 1.00 77.81 194 VAL A CA 1
ATOM 1429 C C . VAL A 1 194 ? 19.208 -0.279 -22.508 1.00 77.81 194 VAL A C 1
ATOM 1431 O O . VAL A 1 194 ? 18.888 -1.406 -22.123 1.00 77.81 194 VAL A O 1
ATOM 1434 N N . ILE A 1 195 ? 19.830 0.600 -21.724 1.00 81.81 195 ILE A N 1
ATOM 1435 C CA . ILE A 1 195 ? 20.136 0.359 -20.307 1.00 81.81 195 ILE A CA 1
ATOM 1436 C C . ILE A 1 195 ? 18.908 0.706 -19.458 1.00 81.81 195 ILE A C 1
ATOM 1438 O O . ILE A 1 195 ? 18.295 1.759 -19.630 1.00 81.81 195 ILE A O 1
ATOM 1442 N N . THR A 1 196 ? 18.532 -0.187 -18.538 1.00 87.44 196 THR A N 1
ATOM 1443 C CA . THR A 1 196 ? 17.430 0.047 -17.592 1.00 87.44 196 THR A CA 1
ATOM 1444 C C . THR A 1 196 ? 17.984 0.387 -16.217 1.00 87.44 196 THR A C 1
ATOM 1446 O O . THR A 1 196 ? 18.614 -0.453 -15.582 1.00 87.44 196 THR A O 1
ATOM 1449 N N . ASP A 1 197 ? 17.694 1.593 -15.739 1.00 93.50 197 ASP A N 1
ATOM 1450 C CA . ASP A 1 197 ? 17.956 1.999 -14.359 1.00 93.50 197 ASP A CA 1
ATOM 1451 C C . ASP A 1 197 ? 16.887 1.395 -13.435 1.00 93.50 197 ASP A C 1
ATOM 1453 O O . ASP A 1 197 ? 15.773 1.914 -13.290 1.00 93.50 197 ASP A O 1
ATOM 1457 N N . PHE A 1 198 ? 17.207 0.238 -12.853 1.00 94.25 198 PHE A N 1
ATOM 1458 C CA . PHE A 1 198 ? 16.281 -0.480 -11.982 1.00 94.25 198 PHE A CA 1
ATOM 1459 C C . PHE A 1 198 ? 16.010 0.271 -10.673 1.00 94.25 198 PHE A C 1
ATOM 1461 O O . PHE A 1 198 ? 14.895 0.206 -10.154 1.00 94.25 198 PHE A O 1
ATOM 1468 N N . GLU A 1 199 ? 16.981 1.031 -10.166 1.00 94.69 199 GLU A N 1
ATOM 1469 C CA . GLU A 1 199 ? 16.812 1.835 -8.957 1.00 94.69 199 GLU A CA 1
ATOM 1470 C C . GLU A 1 199 ? 15.736 2.903 -9.174 1.00 94.69 199 GLU A C 1
ATOM 1472 O O . GLU A 1 199 ? 14.782 2.997 -8.395 1.00 94.69 199 GLU A O 1
ATOM 1477 N N . ARG A 1 200 ? 15.802 3.623 -10.299 1.00 95.38 200 ARG A N 1
ATOM 1478 C CA . ARG A 1 200 ? 14.792 4.620 -10.675 1.00 95.38 200 ARG A CA 1
ATOM 1479 C C . ARG A 1 200 ? 13.430 3.996 -10.973 1.00 95.38 200 ARG A C 1
ATOM 1481 O O . ARG A 1 200 ? 12.400 4.593 -10.653 1.00 95.38 200 ARG A O 1
ATOM 1488 N N . VAL A 1 201 ? 13.392 2.786 -11.538 1.00 96.75 201 VAL A N 1
ATOM 1489 C CA . VAL A 1 201 ? 12.141 2.024 -11.718 1.00 96.75 201 VAL A CA 1
ATOM 1490 C C . VAL A 1 201 ? 11.499 1.690 -10.370 1.00 96.75 201 VAL A C 1
ATOM 1492 O O . VAL A 1 201 ? 10.290 1.881 -10.207 1.00 96.75 201 VAL A O 1
ATOM 1495 N N . MET A 1 202 ? 12.290 1.232 -9.401 1.00 97.38 202 MET A N 1
ATOM 1496 C CA . MET A 1 202 ? 11.802 0.883 -8.068 1.00 97.38 202 MET A CA 1
ATOM 1497 C C . MET A 1 202 ? 11.416 2.119 -7.252 1.00 97.38 202 MET A C 1
ATOM 1499 O O . MET A 1 202 ? 10.364 2.108 -6.615 1.00 97.38 202 MET A O 1
ATOM 1503 N N . SER A 1 203 ? 12.191 3.203 -7.331 1.00 97.19 203 SER A N 1
ATOM 1504 C CA . SER A 1 203 ? 11.852 4.502 -6.736 1.00 97.19 203 SER A CA 1
ATOM 1505 C C . SER A 1 203 ? 10.515 5.025 -7.277 1.00 97.19 203 SER A C 1
ATOM 1507 O O . SER A 1 203 ? 9.608 5.337 -6.506 1.00 97.19 203 SER A O 1
ATOM 1509 N N . ARG A 1 204 ? 10.306 4.975 -8.603 1.00 97.44 204 ARG A N 1
ATOM 1510 C CA . ARG A 1 204 ? 9.014 5.311 -9.224 1.00 97.44 204 ARG A CA 1
ATOM 1511 C C . ARG A 1 204 ? 7.868 4.443 -8.697 1.00 97.44 204 ARG A C 1
ATOM 1513 O O . ARG A 1 204 ? 6.767 4.949 -8.495 1.00 97.44 204 ARG A O 1
ATOM 1520 N N . MET A 1 205 ? 8.089 3.141 -8.518 1.00 97.88 205 MET A N 1
ATOM 1521 C CA . MET A 1 205 ? 7.071 2.236 -7.976 1.00 97.88 205 MET A CA 1
ATOM 1522 C C . MET A 1 205 ? 6.692 2.619 -6.539 1.00 97.88 205 MET A C 1
ATOM 1524 O O . MET A 1 205 ? 5.501 2.711 -6.239 1.00 97.88 205 MET A O 1
ATOM 1528 N N . ARG A 1 206 ? 7.679 2.898 -5.679 1.00 97.81 206 ARG A N 1
ATOM 1529 C CA . ARG A 1 206 ? 7.434 3.328 -4.295 1.00 97.81 206 ARG A CA 1
ATOM 1530 C C . ARG A 1 206 ? 6.706 4.668 -4.244 1.00 97.81 206 ARG A C 1
ATOM 1532 O O . ARG A 1 206 ? 5.711 4.762 -3.532 1.00 97.81 206 ARG A O 1
ATOM 1539 N N . LYS A 1 207 ? 7.089 5.634 -5.091 1.00 97.88 207 LYS A N 1
ATOM 1540 C CA . LYS A 1 207 ? 6.363 6.905 -5.247 1.00 97.88 207 LYS A CA 1
ATOM 1541 C C . LYS A 1 207 ? 4.885 6.685 -5.573 1.00 97.88 207 LYS A C 1
ATOM 1543 O O . LYS A 1 207 ? 4.030 7.269 -4.925 1.00 97.88 207 LYS A O 1
ATOM 1548 N N . LEU A 1 208 ? 4.565 5.801 -6.523 1.00 97.81 208 LEU A N 1
ATOM 1549 C CA . LEU A 1 208 ? 3.169 5.502 -6.876 1.00 97.81 208 LEU A CA 1
ATOM 1550 C C . LEU A 1 208 ? 2.372 4.920 -5.702 1.00 97.81 208 LEU A C 1
ATOM 1552 O O . LEU A 1 208 ? 1.213 5.284 -5.522 1.00 97.81 208 LEU A O 1
ATOM 1556 N N . ARG A 1 209 ? 2.977 4.031 -4.904 1.00 97.75 209 ARG A N 1
ATOM 1557 C CA . ARG A 1 209 ? 2.335 3.498 -3.693 1.00 97.75 209 ARG A CA 1
ATOM 1558 C C . ARG A 1 209 ? 2.080 4.612 -2.682 1.00 97.75 209 ARG A C 1
ATOM 1560 O O . ARG A 1 209 ? 0.956 4.734 -2.212 1.00 97.75 209 ARG A O 1
ATOM 1567 N N . ALA A 1 210 ? 3.082 5.449 -2.422 1.00 96.94 210 ALA A N 1
ATOM 1568 C CA . ALA A 1 210 ? 2.977 6.581 -1.506 1.00 96.94 210 ALA A CA 1
ATOM 1569 C C . ALA A 1 210 ? 1.889 7.584 -1.927 1.00 96.94 210 ALA A C 1
ATOM 1571 O O . ALA A 1 210 ? 1.145 8.064 -1.084 1.00 96.94 210 ALA A O 1
ATOM 1572 N N . THR A 1 211 ? 1.730 7.845 -3.229 1.00 97.31 211 THR A N 1
ATOM 1573 C CA . THR A 1 211 ? 0.668 8.721 -3.753 1.00 97.31 211 THR A CA 1
ATOM 1574 C C . THR A 1 211 ? -0.740 8.144 -3.556 1.00 97.31 211 THR A C 1
ATOM 1576 O O . THR A 1 211 ? -1.686 8.900 -3.364 1.00 97.31 211 THR A O 1
ATOM 1579 N N . ILE A 1 212 ? -0.908 6.818 -3.612 1.00 96.75 212 ILE A N 1
ATOM 1580 C CA . ILE A 1 212 ? -2.221 6.161 -3.456 1.00 96.75 212 ILE A CA 1
ATOM 1581 C C . ILE A 1 212 ? -2.564 5.942 -1.975 1.00 96.75 212 ILE A C 1
ATOM 1583 O O . ILE A 1 212 ? -3.735 5.992 -1.599 1.00 96.75 212 ILE A O 1
ATOM 1587 N N . ALA A 1 213 ? -1.550 5.728 -1.136 1.00 96.69 213 ALA A N 1
ATOM 1588 C CA . ALA A 1 213 ? -1.684 5.351 0.266 1.00 96.69 213 ALA A CA 1
ATOM 1589 C C . ALA A 1 213 ? -2.652 6.213 1.098 1.00 96.69 213 ALA A C 1
ATOM 1591 O O . ALA A 1 213 ? -3.423 5.618 1.852 1.00 96.69 213 ALA A O 1
ATOM 1592 N N . PRO A 1 214 ? -2.716 7.555 0.952 1.00 96.12 214 PRO A N 1
ATOM 1593 C CA . PRO A 1 214 ? -3.675 8.370 1.695 1.00 96.12 214 PRO A CA 1
ATOM 1594 C C . PRO A 1 214 ? -5.127 7.941 1.477 1.00 96.12 214 PRO A C 1
ATOM 1596 O O . PRO A 1 214 ? -5.911 7.945 2.419 1.00 96.12 214 PRO A O 1
ATOM 1599 N N . VAL A 1 215 ? -5.487 7.486 0.273 1.00 95.31 215 VAL A N 1
ATOM 1600 C CA . VAL A 1 215 ? -6.853 7.034 -0.038 1.00 95.31 215 VAL A CA 1
ATOM 1601 C C . VAL A 1 215 ? -7.192 5.732 0.683 1.00 95.31 215 VAL A C 1
ATOM 1603 O O . VAL A 1 215 ? -8.335 5.547 1.103 1.00 95.31 215 VAL A O 1
ATOM 1606 N N . ASP A 1 216 ? -6.212 4.848 0.854 1.00 95.62 216 ASP A N 1
ATOM 1607 C CA . ASP A 1 216 ? -6.352 3.535 1.492 1.00 95.62 216 ASP A CA 1
ATOM 1608 C C . ASP A 1 216 ? -5.967 3.544 2.982 1.00 95.62 216 ASP A C 1
ATOM 1610 O O . ASP A 1 216 ? -5.982 2.498 3.627 1.00 95.62 216 ASP A O 1
ATOM 1614 N N . SER A 1 217 ? -5.673 4.723 3.534 1.00 94.75 217 SER A N 1
ATOM 1615 C CA . SER A 1 217 ? -5.179 4.924 4.897 1.00 94.75 217 SER A CA 1
ATOM 1616 C C . SER A 1 217 ? -6.216 4.644 5.990 1.00 94.75 217 SER A C 1
ATOM 1618 O O . SER A 1 217 ? -7.431 4.549 5.750 1.00 94.75 217 SER A O 1
ATOM 1620 N N . HIS A 1 218 ? -5.720 4.557 7.228 1.00 91.75 218 HIS A N 1
ATOM 1621 C CA . HIS A 1 218 ? -6.564 4.561 8.425 1.00 91.75 218 HIS A CA 1
ATOM 1622 C C . HIS A 1 218 ? -7.365 5.860 8.523 1.00 91.75 218 HIS A C 1
ATOM 1624 O O . HIS A 1 218 ? -8.586 5.799 8.652 1.00 91.75 218 HIS A O 1
ATOM 1630 N N . GLU A 1 219 ? -6.714 7.007 8.324 1.00 92.81 219 GLU A N 1
ATOM 1631 C CA . GLU A 1 219 ? -7.343 8.332 8.361 1.00 92.81 219 GLU A CA 1
ATOM 1632 C C . GLU A 1 219 ? -8.516 8.444 7.376 1.00 92.81 219 GLU A C 1
ATOM 1634 O O . GLU A 1 219 ? -9.637 8.732 7.785 1.00 92.81 219 GLU A O 1
ATOM 1639 N N . ALA A 1 220 ? -8.327 8.081 6.104 1.00 94.50 220 ALA A N 1
ATOM 1640 C CA . ALA A 1 220 ? -9.403 8.124 5.107 1.00 94.50 220 ALA A CA 1
ATOM 1641 C C . ALA A 1 220 ? -10.560 7.154 5.411 1.00 94.50 220 ALA A C 1
ATOM 1643 O O . ALA A 1 220 ? -11.678 7.310 4.908 1.00 94.50 220 ALA A O 1
ATOM 1644 N N . THR A 1 221 ? -10.302 6.099 6.184 1.00 94.62 221 THR A N 1
ATOM 1645 C CA . THR A 1 221 ? -11.338 5.162 6.632 1.00 94.62 221 THR A CA 1
ATOM 1646 C C . THR A 1 221 ? -12.132 5.730 7.806 1.00 94.62 221 THR A C 1
ATOM 1648 O O . THR A 1 221 ? -13.360 5.628 7.816 1.00 94.62 221 THR A O 1
ATOM 1651 N N . GLU A 1 222 ? -11.452 6.385 8.743 1.00 93.25 222 GLU A N 1
ATOM 1652 C CA . GLU A 1 222 ? -12.071 7.105 9.858 1.00 93.25 222 GLU A CA 1
ATOM 1653 C C . GLU A 1 222 ? -12.895 8.301 9.379 1.00 93.25 222 GLU A C 1
ATOM 1655 O O . GLU A 1 222 ? -14.031 8.478 9.816 1.00 93.25 222 GLU A O 1
ATOM 1660 N N . GLU A 1 223 ? -12.385 9.068 8.414 1.00 94.69 223 GLU A N 1
ATOM 1661 C CA . GLU A 1 223 ? -13.111 10.166 7.767 1.00 94.69 223 GLU A CA 1
ATOM 1662 C C . GLU A 1 223 ? -14.394 9.696 7.072 1.00 94.69 223 GLU A C 1
ATOM 1664 O O . GLU A 1 223 ? -15.375 10.435 6.997 1.00 94.69 223 GLU A O 1
ATOM 1669 N N . ALA A 1 224 ? -14.424 8.451 6.583 1.00 94.12 224 ALA A N 1
ATOM 1670 C CA . ALA A 1 224 ? -15.635 7.861 6.022 1.00 94.12 224 ALA A CA 1
ATOM 1671 C C . ALA A 1 224 ? -16.676 7.476 7.091 1.00 94.12 224 ALA A C 1
ATOM 1673 O O . ALA A 1 224 ? -17.806 7.158 6.722 1.00 94.12 224 ALA A O 1
ATOM 1674 N N . GLY A 1 225 ? -16.311 7.502 8.379 1.00 92.00 225 GLY A N 1
ATOM 1675 C CA . GLY A 1 225 ? -17.170 7.194 9.524 1.00 92.00 225 GLY A CA 1
ATOM 1676 C C . GLY A 1 225 ? -17.000 5.784 10.099 1.00 92.00 225 GLY A C 1
ATOM 1677 O O . GLY A 1 225 ? -17.778 5.390 10.967 1.00 92.00 225 GLY A O 1
ATOM 1678 N N . ALA A 1 226 ? -16.021 5.004 9.629 1.00 93.69 226 ALA A N 1
ATOM 1679 C CA . ALA A 1 226 ? -15.731 3.682 10.182 1.00 93.69 226 ALA A CA 1
ATOM 1680 C C . ALA A 1 226 ? -14.677 3.774 11.295 1.00 93.69 226 ALA A C 1
ATOM 1682 O O . ALA A 1 226 ? -13.672 4.461 11.167 1.00 93.69 226 ALA A O 1
ATOM 1683 N N . THR A 1 227 ? -14.883 3.049 12.390 1.00 93.69 227 THR A N 1
ATOM 1684 C CA . THR A 1 227 ? -13.900 2.927 13.470 1.00 93.69 227 THR A CA 1
ATOM 1685 C C . THR A 1 227 ? -12.803 1.952 13.049 1.00 93.69 227 THR A C 1
ATOM 1687 O O . THR A 1 227 ? -13.108 0.805 12.727 1.00 93.69 227 THR A O 1
ATOM 1690 N N . VAL A 1 228 ? -11.540 2.376 13.054 1.00 93.69 228 VAL A N 1
ATOM 1691 C CA . VAL A 1 228 ? -10.406 1.524 12.670 1.00 93.69 228 VAL A CA 1
ATOM 1692 C C . VAL A 1 228 ? -9.702 0.979 13.914 1.00 93.69 228 VAL A C 1
ATOM 1694 O O . VAL A 1 228 ? -9.542 1.673 14.909 1.00 93.69 228 VAL A O 1
ATOM 1697 N N . PHE A 1 229 ? -9.291 -0.284 13.864 1.00 93.25 229 PHE A N 1
ATOM 1698 C CA . PHE A 1 229 ? -8.477 -0.946 14.876 1.00 93.25 229 PHE A CA 1
ATOM 1699 C C . PHE A 1 229 ? -7.236 -1.526 14.201 1.00 93.25 229 PHE A C 1
ATOM 1701 O O . PHE A 1 229 ? -7.350 -2.367 13.305 1.00 93.25 229 PHE A O 1
ATOM 1708 N N . GLN A 1 230 ? -6.061 -1.094 14.655 1.00 91.56 230 GLN A N 1
ATOM 1709 C CA . GLN A 1 230 ? -4.776 -1.624 14.199 1.00 91.56 230 GLN A CA 1
ATOM 1710 C C . GLN A 1 230 ? -4.292 -2.694 15.187 1.00 91.56 230 GLN A C 1
ATOM 1712 O O . GLN A 1 230 ? -4.258 -2.453 16.399 1.00 91.56 230 GLN A O 1
ATOM 1717 N N . GLY A 1 231 ? -3.943 -3.874 14.675 1.00 85.81 231 GLY A N 1
ATOM 1718 C CA . GLY A 1 231 ? -3.212 -4.898 15.422 1.00 85.81 231 GLY A CA 1
ATOM 1719 C C . GLY A 1 231 ? -1.759 -4.478 15.664 1.00 85.81 231 GLY A C 1
ATOM 1720 O O . GLY A 1 231 ? -1.264 -3.545 15.037 1.00 85.81 231 GLY A O 1
ATOM 1721 N N . ARG A 1 232 ? -1.090 -5.125 16.615 1.00 72.62 232 ARG A N 1
ATOM 1722 C CA . ARG A 1 232 ? 0.319 -4.881 16.948 1.00 72.62 232 ARG A CA 1
ATOM 1723 C C . ARG A 1 232 ? 1.116 -6.163 16.836 1.00 72.62 232 ARG A C 1
ATOM 1725 O O . ARG A 1 232 ? 0.532 -7.207 17.201 1.00 72.62 232 ARG A O 1
#

Mean predicted aligned error: 14.89 Å

Radius of gyration: 28.38 Å; Cα contacts (8 Å, |Δi|>4): 238; chains: 1; bounding box: 67×45×101 Å

pLDDT: mean 74.6, std 25.6, range [25.53, 98.0]

Sequence (232 aa):
APTADGMHISSLLSLFPTFNPNTREVYGTSASAIVCGMTVDDKDTFASKTAAKWSDSDTEDARKLTIWPLDEYNIQLLDAVHPKDYVSPKVADEQAGGTYDLVVIGSGAGGLVTSKQAARRGVRRVALISEHLAGGDCLNVGCVPSKALIRSAKSIREVKRCSEFGVRLTASVAVPVGAGGDQTQDTADVDIQVITDFERVMSRMRKLRATIAPVDSHEATEEAGATVFQGR

Solvent-accessible surface area (backbone atoms only — not comparable to full-atom values): 14679 Å² total; per-residue (Å²): 136,85,86,83,81,86,82,78,88,81,81,86,81,87,85,74,83,86,83,70,96,84,70,95,74,91,77,90,76,94,72,92,65,93,63,92,67,82,74,76,62,98,70,79,73,76,80,71,78,95,49,61,70,65,54,68,86,46,53,69,66,33,48,76,70,72,47,76,71,68,44,77,33,47,31,52,24,37,48,30,24,54,44,75,61,68,73,56,67,75,78,67,44,88,87,69,66,71,69,64,80,39,80,34,80,40,35,25,68,69,29,47,51,49,35,31,52,41,19,67,71,65,50,88,36,28,36,38,37,26,69,66,55,35,25,25,51,46,48,70,76,33,57,49,46,51,52,45,52,51,50,53,53,48,52,53,51,48,64,76,47,28,60,84,75,74,43,81,90,82,85,86,77,90,69,81,92,80,75,94,72,84,90,74,86,70,84,66,90,73,83,79,79,85,82,78,65,60,68,62,53,50,52,52,32,37,42,55,37,29,71,49,24,57,74,43,10,58,64,49,31,41,74,32,57,16,48,60,36,71,50,132

InterPro domains:
  IPR012999 Pyridine nucleotide-disulphide oxidoreductase, class I, active site [PS00076] (135-145)
  IPR023753 FAD/NAD(P)-binding domain [PF07992] (100-183)
  IPR036188 FAD/NAD(P)-binding domain superfamily [G3DSA:3.50.50.60] (97-232)
  IPR036188 FAD/NAD(P)-binding domain superfamily [SSF51905] (92-172)

Organism: NCBI:txid163516

Secondary structure (DSSP, 8-state):
----------SS-SSS----TT-------------------TT------SPPPP-GGGHHHHHHTT--S--HHHHHHHHHHS-TT--PPPPS-GGG----SEEEE--SHHHHHHHHHHHHTT-S-EEEEESS-TTHHHHHTSHHHHHHHHHHHHHHHHHHTGGGGT----------S--------------------HHHHHHHHHHHHHHHHHHHSHHHHHHTTPEEEE--